Protein AF-A0A958Z0S1-F1 (afdb_monomer_lite)

Foldseek 3Di:
DALLLPADCVDPLCVVVVVLSCCPHPPPCVCVVPPDPVNVVCCVPRVVVRRDDDPPQDPQLVVLLVLLVVLQVVCVVDPDDPVSCVVSQVSLVVLLVLLVLLVVVCVDVLSVVCNVLSCLSLDPVSVVDDHSVNSVVSSVSCSVSSVVRDPDPPPPPPDPDPDDDPVVPDDPDDPPPPPPPRPPRSNDPLLVLLLVLCVVCCVPPVLLCLLLLHDDDPVRLVVVVCVSCVVVRDLVVNCVVVVHHDDPSLSSCQRQAHDLVNLCVLCVVVCVVDVADPLRVVLSVVVSVCRRHGVADDLVCQQPPPQCVSDVRGPVRRDPPVSSVSVVVSRVCSVPSD

Secondary structure (DSSP, 8-state):
-HHHHT--TTSHHHHTTHHHHHHHHSS-HHHHHS--HHHHHHIIIIIGGG-PPPTT--HHHHHHHHHHHHHHHHHHHS-S-HHHHHHTHHHHHHHHHHHHHHHTTTTSHHHHHTHHHHHGGGSHHHHHS-SSHHHHHHHHHHGGGGGGSPPP--------------GGG-----TT---------TT--HHHHHHHHHHHTTT-HHHHHHHHT----HHHHHHHHHHHHTTT--HHHHHHHHTS---HHHHHHHHH---HHHHHHHHHHHHHHS---HHHHHHHHHHHHHHHHHS---GGGGGSTTGGGT-TTTHHHHS-HHHHHHHHHHHHHHHH--

Sequence (338 aa):
HNDIATLDLERFDVKMKLEIVHEFGNDNREIWNHLSKRDVKRIEDELAPLVKPQNGDTDLARYYDKLLFTLITKRLETPNSEAFINSFMIPITKVVGTSKKLLMKTTIPAVKSKEALIKLPLEEDFWKTEGIVHLEKLRKGVRELVKYIDPEDQRYVTTDFADYIIEDKIKTNKFSDTETPGYTSPFQNNVHRLEQLIRENENHITISRIRKGEAITKLELQALEAMLFKGGIDKEAIEKELGAQFSLETFILALMGLSQEKVDAAFAKFTNDYQLNAVQIQFLDTIKKFLTTNGRIEPSKLYDSPFKNFHGMGIDGVFTEKQADAIFKIVEDFNQAN

Structure (mmCIF, N/CA/C/O backbone):
data_AF-A0A958Z0S1-F1
#
_entry.id   AF-A0A958Z0S1-F1
#
loop_
_atom_site.group_PDB
_atom_site.id
_atom_site.type_symbol
_atom_site.label_atom_id
_atom_site.label_alt_id
_atom_site.label_comp_id
_atom_site.label_asym_id
_atom_site.label_entity_id
_atom_site.label_seq_id
_atom_site.pdbx_PDB_ins_code
_atom_site.Cartn_x
_atom_site.Cartn_y
_atom_site.Cartn_z
_atom_site.occupancy
_atom_site.B_iso_or_equiv
_atom_site.auth_seq_id
_atom_site.auth_comp_id
_atom_site.auth_asym_id
_atom_site.auth_atom_id
_atom_site.pdbx_PDB_model_num
ATOM 1 N N . HIS A 1 1 ? 16.507 4.191 -35.063 1.00 75.12 1 HIS A N 1
ATOM 2 C CA . HIS A 1 1 ? 16.367 4.216 -36.535 1.00 75.12 1 HIS A CA 1
ATOM 3 C C . HIS A 1 1 ? 15.187 5.073 -36.968 1.00 75.12 1 HIS A C 1
ATOM 5 O O . HIS A 1 1 ? 15.445 6.191 -37.376 1.00 75.12 1 HIS A O 1
ATOM 11 N N . ASN A 1 2 ? 13.928 4.632 -36.823 1.00 80.44 2 ASN A N 1
ATOM 12 C CA . ASN A 1 2 ? 12.775 5.390 -37.343 1.00 80.44 2 ASN A CA 1
ATOM 13 C C . ASN A 1 2 ? 12.706 6.830 -36.817 1.00 80.44 2 ASN A C 1
ATOM 15 O O . ASN A 1 2 ? 12.581 7.738 -37.623 1.00 80.44 2 ASN A O 1
ATOM 19 N N . ASP A 1 3 ? 12.908 7.045 -35.514 1.00 81.38 3 ASP A N 1
ATOM 20 C CA . ASP A 1 3 ? 12.880 8.399 -34.937 1.00 81.38 3 ASP A CA 1
ATOM 21 C C . ASP A 1 3 ? 13.972 9.331 -35.493 1.00 81.38 3 ASP A C 1
ATOM 23 O O . ASP A 1 3 ? 13.788 10.543 -35.509 1.00 81.38 3 ASP A O 1
ATOM 27 N N . ILE A 1 4 ? 15.098 8.775 -35.961 1.00 82.62 4 ILE A N 1
ATOM 28 C CA . ILE A 1 4 ? 16.212 9.527 -36.563 1.00 82.62 4 ILE A CA 1
ATOM 29 C C . ILE A 1 4 ? 15.946 9.773 -38.050 1.00 82.62 4 ILE A C 1
ATOM 31 O O . ILE A 1 4 ? 16.190 10.872 -38.536 1.00 82.62 4 ILE A O 1
ATOM 35 N N . ALA A 1 5 ? 15.389 8.784 -38.752 1.00 80.75 5 ALA A N 1
ATOM 36 C CA . ALA A 1 5 ? 14.990 8.907 -40.153 1.00 80.75 5 ALA A CA 1
ATOM 37 C C . ALA A 1 5 ? 13.889 9.965 -40.360 1.00 80.75 5 ALA A C 1
ATOM 39 O O . ALA A 1 5 ? 13.806 10.576 -41.419 1.00 80.75 5 ALA A O 1
ATOM 40 N N . THR A 1 6 ? 13.052 10.204 -39.345 1.00 83.06 6 THR A N 1
ATOM 41 C CA . THR A 1 6 ? 11.983 11.214 -39.377 1.00 83.06 6 THR A CA 1
ATOM 42 C C . THR A 1 6 ? 12.403 12.588 -38.845 1.00 83.06 6 THR A C 1
ATOM 44 O O . THR A 1 6 ? 11.540 13.446 -38.653 1.00 83.06 6 THR A O 1
ATOM 47 N N . LEU A 1 7 ? 13.687 12.810 -38.535 1.00 83.38 7 LEU A N 1
ATOM 48 C CA . LEU A 1 7 ? 14.150 14.114 -38.057 1.00 83.38 7 LEU A CA 1
ATOM 49 C C . LEU A 1 7 ? 14.030 15.174 -39.154 1.00 83.38 7 LEU A C 1
ATOM 51 O O . LEU A 1 7 ? 14.380 14.951 -40.309 1.00 83.38 7 LEU A O 1
ATOM 55 N N . ASP A 1 8 ? 13.578 16.360 -38.756 1.00 83.12 8 ASP A N 1
ATOM 56 C CA . ASP A 1 8 ? 13.561 17.529 -39.627 1.00 83.12 8 ASP A CA 1
ATOM 57 C C . ASP A 1 8 ? 14.996 18.020 -39.880 1.00 83.12 8 ASP A C 1
ATOM 59 O O . ASP A 1 8 ? 15.652 18.548 -38.976 1.00 83.12 8 ASP A O 1
ATOM 63 N N . LEU A 1 9 ? 15.472 17.835 -41.114 1.00 82.50 9 LEU A N 1
ATOM 64 C CA . LEU A 1 9 ? 16.810 18.230 -41.562 1.00 82.50 9 LEU A CA 1
ATOM 65 C C . LEU A 1 9 ? 16.989 19.752 -41.641 1.00 82.50 9 LEU A C 1
ATOM 67 O O . LEU A 1 9 ? 18.120 20.230 -41.698 1.00 82.50 9 LEU A O 1
ATOM 71 N N . GLU A 1 10 ? 15.904 20.530 -41.613 1.00 83.50 10 GLU A N 1
ATOM 72 C CA . GLU A 1 10 ? 15.975 21.991 -41.620 1.00 83.50 10 GLU A CA 1
ATOM 73 C C . GLU A 1 10 ? 16.237 22.582 -40.225 1.00 83.50 10 GLU A C 1
ATOM 75 O O . GLU A 1 10 ? 16.649 23.744 -40.110 1.00 83.50 10 GLU A O 1
ATOM 80 N N . ARG A 1 11 ? 16.070 21.775 -39.167 1.00 85.50 11 ARG A N 1
ATOM 81 C CA . ARG A 1 11 ? 16.271 22.163 -37.764 1.00 85.50 11 ARG A CA 1
ATOM 82 C C . ARG A 1 11 ? 17.745 22.485 -37.492 1.00 85.50 11 ARG A C 1
ATOM 84 O O . ARG A 1 11 ? 18.636 21.724 -37.853 1.00 85.50 11 ARG A O 1
ATOM 91 N N . PHE A 1 12 ? 18.014 23.612 -36.831 1.00 84.81 12 PHE A N 1
ATOM 92 C CA . PHE A 1 12 ? 19.375 24.146 -36.651 1.00 84.81 12 PHE A CA 1
ATOM 93 C C . PHE A 1 12 ? 20.354 23.172 -35.964 1.00 84.81 12 PHE A C 1
ATOM 95 O O . PHE A 1 12 ? 21.471 22.970 -36.428 1.00 84.81 12 PHE A O 1
ATOM 102 N N . ASP A 1 13 ? 19.924 22.538 -34.881 1.00 84.19 13 ASP A N 1
ATOM 103 C CA . ASP A 1 13 ? 20.681 21.527 -34.133 1.00 84.19 13 ASP A CA 1
ATOM 104 C C . ASP A 1 13 ? 20.920 20.238 -34.941 1.00 84.19 13 ASP A C 1
ATOM 106 O O . ASP A 1 13 ? 22.000 19.655 -34.859 1.00 84.19 13 ASP A O 1
ATOM 110 N N . VAL A 1 14 ? 19.957 19.830 -35.775 1.00 84.31 14 VAL A N 1
ATOM 111 C CA . VAL A 1 14 ? 20.101 18.705 -36.717 1.00 84.31 14 VAL A CA 1
ATOM 112 C C . VAL A 1 14 ? 21.088 19.066 -37.830 1.00 84.31 14 VAL A C 1
ATOM 114 O O . VAL A 1 14 ? 21.970 18.267 -38.134 1.00 84.31 14 VAL A O 1
ATOM 117 N N . LYS A 1 15 ? 21.036 20.293 -38.368 1.00 85.31 15 LYS A N 1
ATOM 118 C CA . LYS A 1 15 ? 22.002 20.805 -39.359 1.00 85.31 15 LYS A CA 1
ATOM 119 C C . LYS A 1 15 ? 23.437 20.810 -38.847 1.00 85.31 15 LYS A C 1
ATOM 121 O O . LYS A 1 15 ? 24.350 20.472 -39.594 1.00 85.31 15 LYS A O 1
ATOM 126 N N . MET A 1 16 ? 23.650 21.141 -37.573 1.00 85.19 16 MET A N 1
ATOM 127 C CA . MET A 1 16 ? 24.984 21.083 -36.961 1.00 85.19 16 MET A CA 1
ATOM 128 C C . MET A 1 16 ? 25.555 19.659 -36.885 1.00 85.19 16 MET A C 1
ATOM 130 O O . MET A 1 16 ? 26.767 19.497 -36.752 1.00 85.19 16 MET A O 1
ATOM 134 N N . LYS A 1 17 ? 24.700 18.632 -36.959 1.00 86.56 17 LYS A N 1
ATOM 135 C CA . LYS A 1 17 ? 25.049 17.208 -36.834 1.00 86.56 17 LYS A CA 1
ATOM 136 C C . LYS A 1 17 ? 24.622 16.383 -38.055 1.00 86.56 17 LYS A C 1
ATOM 138 O O . LYS A 1 17 ? 24.478 15.165 -37.967 1.00 86.56 17 LYS A O 1
ATOM 143 N N . LEU A 1 18 ? 24.447 17.044 -39.200 1.00 83.69 18 LEU A N 1
ATOM 144 C CA . LEU A 1 18 ? 23.802 16.496 -40.394 1.00 83.69 18 LEU A CA 1
ATOM 145 C C . LEU A 1 18 ? 24.536 15.270 -40.957 1.00 83.69 18 LEU A C 1
ATOM 147 O O . LEU A 1 18 ? 23.891 14.295 -41.325 1.00 83.69 18 LEU A O 1
ATOM 151 N N . GLU A 1 19 ? 25.872 15.271 -40.932 1.00 84.81 19 GLU A N 1
ATOM 152 C CA . GLU A 1 19 ? 26.704 14.125 -41.338 1.00 84.81 19 GLU A CA 1
ATOM 153 C C . GLU A 1 19 ? 26.317 12.839 -40.588 1.00 84.81 19 GLU A C 1
ATOM 155 O O . GLU A 1 19 ? 26.068 11.802 -41.200 1.00 84.81 19 GLU A O 1
ATOM 160 N N . ILE A 1 20 ? 26.174 12.931 -39.264 1.00 84.62 20 ILE A N 1
ATOM 161 C CA . ILE A 1 20 ? 25.849 11.794 -38.394 1.00 84.62 20 ILE A CA 1
ATOM 162 C C . ILE A 1 20 ? 24.381 11.394 -38.556 1.00 84.62 20 ILE A C 1
ATOM 164 O O . ILE A 1 20 ? 24.046 10.213 -38.582 1.00 84.62 20 ILE A O 1
ATOM 168 N N . VAL A 1 21 ? 23.486 12.370 -38.704 1.00 84.38 21 VAL A N 1
ATOM 169 C CA . VAL A 1 21 ? 22.060 12.105 -38.936 1.00 84.38 21 VAL A CA 1
ATOM 170 C C . VAL A 1 21 ? 21.851 11.367 -40.262 1.00 84.38 21 VAL A C 1
ATOM 172 O O . VAL A 1 21 ? 21.062 10.427 -40.302 1.00 84.38 21 VAL A O 1
ATOM 175 N N . HIS A 1 22 ? 22.599 11.699 -41.320 1.00 83.94 22 HIS A N 1
ATOM 176 C CA . HIS A 1 22 ? 22.562 10.947 -42.578 1.00 83.94 22 HIS A CA 1
ATOM 177 C C . HIS A 1 22 ? 23.180 9.554 -42.454 1.00 83.94 22 HIS A C 1
ATOM 179 O O . HIS A 1 22 ? 22.600 8.596 -42.963 1.00 83.94 22 HIS A O 1
ATOM 185 N N . GLU A 1 23 ? 24.312 9.425 -41.757 1.00 83.50 23 GLU A N 1
ATOM 186 C CA . GLU A 1 23 ? 24.978 8.139 -41.526 1.00 83.50 23 GLU A CA 1
ATOM 187 C C . GLU A 1 23 ? 24.027 7.129 -40.861 1.00 83.50 23 GLU A C 1
ATOM 189 O O . GLU A 1 23 ? 23.909 5.998 -41.328 1.00 83.50 23 GLU A O 1
ATOM 194 N N . PHE A 1 24 ? 23.286 7.557 -39.831 1.00 82.56 24 PHE A N 1
ATOM 195 C CA . PHE A 1 24 ? 22.405 6.691 -39.039 1.00 82.56 24 PHE A CA 1
ATOM 196 C C . PHE A 1 24 ? 20.916 6.718 -39.441 1.00 82.56 24 PHE A C 1
ATOM 198 O O . PHE A 1 24 ? 20.151 5.882 -38.945 1.00 82.56 24 PHE A O 1
ATOM 205 N N . GLY A 1 25 ? 20.478 7.660 -40.281 1.00 74.88 25 GLY A N 1
ATOM 206 C CA . GLY A 1 25 ? 19.064 7.889 -40.615 1.00 74.88 25 GLY A CA 1
ATOM 207 C C . GLY A 1 25 ? 18.637 7.525 -42.040 1.00 74.88 25 GLY A C 1
ATOM 208 O O . GLY A 1 25 ? 17.451 7.294 -42.255 1.00 74.88 25 GLY A O 1
ATOM 209 N N . ASN A 1 26 ? 19.561 7.461 -43.005 1.00 66.44 26 ASN A N 1
ATOM 210 C CA . ASN A 1 26 ? 19.234 7.472 -44.438 1.00 66.44 26 ASN A CA 1
ATOM 211 C C . ASN A 1 26 ? 19.374 6.077 -45.091 1.00 66.44 26 ASN A C 1
ATOM 213 O O . ASN A 1 26 ? 20.403 5.772 -45.685 1.00 66.44 26 ASN A O 1
ATOM 217 N N . ASP A 1 27 ? 18.372 5.204 -44.933 1.00 63.59 27 ASP A N 1
ATOM 218 C CA . ASP A 1 27 ? 18.314 3.807 -45.436 1.00 63.59 27 ASP A CA 1
ATOM 219 C C . ASP A 1 27 ? 19.428 2.845 -44.959 1.00 63.59 27 ASP A C 1
ATOM 221 O O . ASP A 1 27 ? 19.350 1.633 -45.171 1.00 63.59 27 ASP A O 1
ATOM 225 N N . ASN A 1 28 ? 20.414 3.330 -44.200 1.00 72.50 28 ASN A N 1
ATOM 226 C CA . ASN A 1 28 ? 21.484 2.536 -43.592 1.00 72.50 28 ASN A CA 1
ATOM 227 C C . ASN A 1 28 ? 21.029 1.809 -42.317 1.00 72.50 28 ASN A C 1
ATOM 229 O O . ASN A 1 28 ? 21.635 1.908 -41.243 1.00 72.50 28 ASN A O 1
ATOM 233 N N . ARG A 1 29 ? 19.956 1.020 -42.429 1.00 79.31 29 ARG A N 1
ATOM 234 C CA . ARG A 1 29 ? 19.465 0.177 -41.331 1.00 79.31 29 ARG A CA 1
ATOM 235 C C . ARG A 1 29 ? 20.524 -0.824 -40.860 1.00 79.31 29 ARG A C 1
ATOM 237 O O . ARG A 1 29 ? 20.548 -1.148 -39.676 1.00 79.31 29 ARG A O 1
ATOM 244 N N . GLU A 1 30 ? 21.417 -1.250 -41.750 1.00 81.88 30 GLU A N 1
ATOM 245 C CA . GLU A 1 30 ? 22.471 -2.230 -41.465 1.00 81.88 30 GLU A CA 1
ATOM 246 C C . GLU A 1 30 ? 23.430 -1.806 -40.346 1.00 81.88 30 GLU A C 1
ATOM 248 O O . GLU A 1 30 ? 23.830 -2.637 -39.532 1.00 81.88 30 GLU A O 1
ATOM 253 N N . ILE A 1 31 ? 23.725 -0.508 -40.208 1.00 83.12 31 ILE A N 1
ATOM 254 C CA . ILE A 1 31 ? 24.585 -0.001 -39.122 1.00 83.12 31 ILE A CA 1
ATOM 255 C C . ILE A 1 31 ? 23.949 -0.287 -37.753 1.00 83.12 31 ILE A C 1
ATOM 257 O O . ILE A 1 31 ? 24.632 -0.642 -36.796 1.00 83.12 31 ILE A O 1
ATOM 261 N N . TRP A 1 32 ? 22.618 -0.218 -37.663 1.00 82.88 32 TRP A N 1
ATOM 262 C CA . TRP A 1 32 ? 21.887 -0.532 -36.434 1.00 82.88 32 TRP A CA 1
ATOM 263 C C . TRP A 1 32 ? 21.852 -2.026 -36.110 1.00 82.88 32 TRP A C 1
ATOM 265 O O . TRP A 1 32 ? 21.622 -2.377 -34.954 1.00 82.88 32 TRP A O 1
ATOM 275 N N . ASN A 1 33 ? 22.051 -2.893 -37.106 1.00 83.56 33 ASN A N 1
ATOM 276 C CA . ASN A 1 33 ? 22.154 -4.338 -36.903 1.00 83.56 33 ASN A CA 1
ATOM 277 C C . ASN A 1 33 ? 23.551 -4.728 -36.381 1.00 83.56 33 ASN A C 1
ATOM 279 O O . ASN A 1 33 ? 23.690 -5.750 -35.708 1.00 83.56 33 ASN A O 1
ATOM 283 N N . HIS A 1 34 ? 24.570 -3.899 -36.642 1.00 85.25 34 HIS A N 1
ATOM 284 C CA . HIS A 1 34 ? 25.975 -4.159 -36.320 1.00 85.25 34 HIS A CA 1
ATOM 285 C C . HIS A 1 34 ? 26.653 -2.965 -35.630 1.00 85.25 34 HIS A C 1
ATOM 287 O O . HIS A 1 34 ? 27.637 -2.417 -36.120 1.00 85.25 34 HIS A O 1
ATOM 293 N N . LEU A 1 35 ? 26.141 -2.572 -34.462 1.00 85.81 35 LEU A N 1
ATOM 294 C CA . LEU A 1 35 ? 26.673 -1.435 -33.706 1.00 85.81 35 LEU A CA 1
ATOM 295 C C . LEU A 1 35 ? 28.027 -1.755 -33.055 1.00 85.81 35 LEU A C 1
ATOM 297 O O . LEU A 1 35 ? 28.137 -2.668 -32.232 1.00 85.81 35 LEU A O 1
ATOM 301 N N . SER A 1 36 ? 29.052 -0.954 -33.355 1.00 88.12 36 SER A N 1
ATOM 302 C CA . SER A 1 36 ? 30.309 -0.967 -32.603 1.00 88.12 36 SER A CA 1
ATOM 303 C C . SER A 1 36 ? 30.210 -0.109 -31.333 1.00 88.12 36 SER A C 1
ATOM 305 O O . SER A 1 36 ? 29.349 0.761 -31.206 1.00 88.12 36 SER A O 1
ATOM 307 N N . LYS A 1 37 ? 31.144 -0.281 -30.384 1.00 86.56 37 LYS A N 1
ATOM 308 C CA . LYS A 1 37 ? 31.216 0.573 -29.176 1.00 86.56 37 LYS A CA 1
ATOM 309 C C . LYS A 1 37 ? 31.359 2.065 -29.508 1.00 86.56 37 LYS A C 1
ATOM 311 O O . LYS A 1 37 ? 30.890 2.908 -28.749 1.00 86.56 37 LYS A O 1
ATOM 316 N N . ARG A 1 38 ? 32.014 2.390 -30.629 1.00 88.19 38 ARG A N 1
ATOM 317 C CA . ARG A 1 38 ? 32.150 3.769 -31.114 1.00 88.19 38 ARG A CA 1
ATOM 318 C C . ARG A 1 38 ? 30.801 4.314 -31.579 1.00 88.19 38 ARG A C 1
ATOM 320 O O . ARG A 1 38 ? 30.482 5.455 -31.262 1.00 88.19 38 ARG A O 1
ATOM 327 N N . ASP A 1 39 ? 30.020 3.500 -32.280 1.00 87.00 39 ASP A N 1
ATOM 328 C CA . ASP A 1 39 ? 28.712 3.897 -32.809 1.00 87.00 39 ASP A CA 1
ATOM 329 C C . ASP A 1 39 ? 27.710 4.124 -31.682 1.00 87.00 39 ASP A C 1
ATOM 331 O O . ASP A 1 39 ? 27.022 5.138 -31.683 1.00 87.00 39 ASP A O 1
ATOM 335 N N . VAL A 1 40 ? 27.701 3.253 -30.664 1.00 86.00 40 VAL A N 1
ATOM 336 C CA . VAL A 1 40 ? 26.868 3.431 -29.460 1.00 86.00 40 VAL A CA 1
ATOM 337 C C . VAL A 1 40 ? 27.156 4.773 -28.791 1.00 86.00 40 VAL A C 1
ATOM 339 O O . VAL A 1 40 ? 26.231 5.535 -28.531 1.00 86.00 40 VAL A O 1
ATOM 342 N N . LYS A 1 41 ? 28.436 5.110 -28.593 1.00 87.88 41 LYS A N 1
ATOM 343 C CA . LYS A 1 41 ? 28.819 6.378 -27.967 1.00 87.88 41 LYS A CA 1
ATOM 344 C C . LYS A 1 41 ? 28.389 7.594 -28.796 1.00 87.88 41 LYS A C 1
ATOM 346 O O . LYS A 1 41 ? 27.869 8.557 -28.248 1.00 87.88 41 LYS A O 1
ATOM 351 N N . ARG A 1 42 ? 28.546 7.540 -30.124 1.00 87.62 42 ARG A N 1
ATOM 352 C CA . ARG A 1 42 ? 28.069 8.605 -31.028 1.00 87.62 42 ARG A CA 1
ATOM 353 C C . ARG A 1 42 ? 26.546 8.743 -30.991 1.00 87.62 42 ARG A C 1
ATOM 355 O O . ARG A 1 42 ? 26.032 9.857 -31.028 1.00 87.62 42 ARG A O 1
ATOM 362 N N . ILE A 1 43 ? 25.820 7.628 -30.889 1.00 87.38 43 ILE A N 1
ATOM 363 C CA . ILE A 1 43 ? 24.362 7.645 -30.746 1.00 87.38 43 ILE A CA 1
ATOM 364 C C . ILE A 1 43 ? 23.959 8.322 -29.430 1.00 87.38 43 ILE A C 1
ATOM 366 O O . ILE A 1 43 ? 23.070 9.170 -29.449 1.00 87.38 43 ILE A O 1
ATOM 370 N N . GLU A 1 44 ? 24.606 7.986 -28.314 1.00 86.19 44 GLU A N 1
ATOM 371 C CA . GLU A 1 44 ? 24.309 8.558 -26.993 1.00 86.19 44 GLU A CA 1
ATOM 372 C C . GLU A 1 44 ? 24.645 10.054 -26.902 1.00 86.19 44 GLU A C 1
ATOM 374 O O . GLU A 1 44 ? 23.816 10.837 -26.439 1.00 86.19 44 GLU A O 1
ATOM 379 N N . ASP A 1 45 ? 25.825 10.455 -27.380 1.00 86.88 45 ASP A N 1
ATOM 380 C CA . ASP A 1 45 ? 26.329 11.823 -27.222 1.00 86.88 45 ASP A CA 1
ATOM 381 C C . ASP A 1 45 ? 25.730 12.795 -28.256 1.00 86.88 45 ASP A C 1
ATOM 383 O O . ASP A 1 45 ? 25.494 13.965 -27.950 1.00 86.88 45 ASP A O 1
ATOM 387 N N . GLU A 1 46 ? 25.495 12.338 -29.493 1.00 86.38 46 GLU A N 1
ATOM 388 C CA . GLU A 1 46 ? 25.205 13.232 -30.623 1.00 86.38 46 GLU A CA 1
ATOM 389 C C . GLU A 1 46 ? 23.794 13.071 -31.196 1.00 86.38 46 GLU A C 1
ATOM 391 O O . GLU A 1 46 ? 23.184 14.071 -31.573 1.00 86.38 46 GLU A O 1
ATOM 396 N N . LEU A 1 47 ? 23.247 11.850 -31.253 1.00 84.56 47 LEU A N 1
ATOM 397 C CA . LEU A 1 47 ? 21.926 11.595 -31.851 1.00 84.56 47 LEU A CA 1
ATOM 398 C C . LEU A 1 47 ? 20.787 11.611 -30.828 1.00 84.56 47 LEU A C 1
ATOM 400 O O . LEU A 1 47 ? 19.719 12.148 -31.119 1.00 84.56 47 LEU A O 1
ATOM 404 N N . ALA A 1 48 ? 20.991 11.057 -29.631 1.00 85.06 48 ALA A N 1
ATOM 405 C CA . ALA A 1 48 ? 19.965 10.999 -28.592 1.00 85.06 48 ALA A CA 1
ATOM 406 C C . ALA A 1 48 ? 19.424 12.387 -28.185 1.00 85.06 48 ALA A C 1
ATOM 408 O O . ALA A 1 48 ? 18.204 12.509 -28.056 1.00 85.06 48 ALA A O 1
ATOM 409 N N . PRO A 1 49 ? 20.248 13.453 -28.070 1.00 86.06 49 PRO A N 1
ATOM 410 C CA . PRO A 1 49 ? 19.747 14.799 -27.775 1.00 86.06 49 PRO A CA 1
ATOM 411 C C . PRO A 1 49 ? 18.862 15.391 -28.883 1.00 86.06 49 PRO A C 1
ATOM 413 O O . PRO A 1 49 ? 18.045 16.273 -28.619 1.00 86.06 49 PRO A O 1
ATOM 416 N N . LEU A 1 50 ? 19.011 14.923 -30.128 1.00 84.38 50 LEU A N 1
ATOM 417 C CA . LEU A 1 50 ? 18.255 15.433 -31.273 1.00 84.38 50 LEU A CA 1
ATOM 418 C C . LEU A 1 50 ? 16.841 14.841 -31.350 1.00 84.38 50 LEU A C 1
ATOM 420 O O . LEU A 1 50 ? 15.951 15.450 -31.957 1.00 84.38 50 LEU A O 1
ATOM 424 N N . VAL A 1 51 ? 16.611 13.682 -30.733 1.00 82.69 51 VAL A N 1
ATOM 425 C CA . VAL A 1 51 ? 15.302 13.028 -30.719 1.00 82.69 51 VAL A CA 1
ATOM 426 C C . VAL A 1 51 ? 14.393 13.749 -29.728 1.00 82.69 51 VAL A C 1
ATOM 428 O O . VAL A 1 51 ? 14.587 13.707 -28.514 1.00 82.69 51 VAL A O 1
ATOM 431 N N . LYS A 1 52 ? 13.370 14.426 -30.255 1.00 76.88 52 LYS A N 1
ATOM 432 C CA . LYS A 1 52 ? 12.338 15.057 -29.428 1.00 76.88 52 LYS A CA 1
ATOM 433 C C . LYS A 1 52 ? 11.298 14.016 -29.000 1.00 76.88 52 LYS A C 1
ATOM 435 O O . LYS A 1 52 ? 11.007 13.102 -29.773 1.00 76.88 52 LYS A O 1
ATOM 440 N N . PRO A 1 53 ? 10.720 14.146 -27.793 1.00 72.75 53 PRO A N 1
ATOM 441 C CA . PRO A 1 53 ? 9.619 13.287 -27.373 1.00 72.75 53 PRO A CA 1
ATOM 442 C C . PRO A 1 53 ? 8.434 13.426 -28.337 1.00 72.75 53 PRO A C 1
ATOM 444 O O . PRO A 1 53 ? 8.176 14.510 -28.864 1.00 72.75 53 PRO A O 1
ATOM 447 N N . GLN A 1 54 ? 7.719 12.325 -28.567 1.00 70.06 54 GLN A N 1
ATOM 448 C CA . GLN A 1 54 ? 6.532 12.326 -29.422 1.00 70.06 54 GLN A CA 1
ATOM 449 C C . GLN A 1 54 ? 5.427 13.205 -28.815 1.00 70.06 54 GLN A C 1
ATOM 451 O O . GLN A 1 54 ? 5.263 13.279 -27.595 1.00 70.06 54 GLN A O 1
ATOM 456 N N . ASN A 1 55 ? 4.646 13.868 -29.672 1.00 63.22 55 ASN A N 1
ATOM 457 C CA . ASN A 1 55 ? 3.539 14.718 -29.234 1.00 63.22 55 ASN A CA 1
ATOM 458 C C . ASN A 1 55 ? 2.511 13.898 -28.432 1.00 63.22 55 ASN A C 1
ATOM 460 O O . ASN A 1 55 ? 1.969 12.916 -28.935 1.00 63.22 55 ASN A O 1
ATOM 464 N N . GLY A 1 56 ? 2.227 14.324 -27.196 1.00 65.12 56 GLY A N 1
ATOM 465 C CA . GLY A 1 56 ? 1.286 13.656 -26.285 1.00 65.12 56 GLY A CA 1
ATOM 466 C C . GLY A 1 56 ? 1.925 12.690 -25.279 1.00 65.12 56 GLY A C 1
ATOM 467 O O . GLY A 1 56 ? 1.212 12.131 -24.446 1.00 65.12 56 GLY A O 1
ATOM 468 N N . ASP A 1 57 ? 3.247 12.511 -25.322 1.00 70.88 57 ASP A N 1
ATOM 469 C CA . ASP A 1 57 ? 3.984 11.714 -24.342 1.00 70.88 57 ASP A CA 1
ATOM 470 C C . ASP A 1 57 ? 4.173 12.507 -23.039 1.00 70.88 57 ASP A C 1
ATOM 472 O O . ASP A 1 57 ? 4.660 13.638 -23.049 1.00 70.88 57 ASP A O 1
ATOM 476 N N . THR A 1 58 ? 3.765 11.934 -21.906 1.00 79.25 58 THR A N 1
ATOM 477 C CA . THR A 1 58 ? 3.890 12.598 -20.601 1.00 79.25 58 THR A CA 1
ATOM 478 C C . THR A 1 58 ? 5.247 12.308 -19.966 1.00 79.25 58 THR A C 1
ATOM 480 O O . THR A 1 58 ? 5.829 11.237 -20.151 1.00 79.25 58 THR A O 1
ATOM 483 N N . ASP A 1 59 ? 5.752 13.234 -19.150 1.00 80.12 59 ASP A N 1
ATOM 484 C CA . ASP A 1 59 ? 7.013 13.050 -18.413 1.00 80.12 59 ASP A CA 1
ATOM 485 C C . ASP A 1 59 ? 6.988 11.793 -17.538 1.00 80.12 59 ASP A C 1
ATOM 487 O O . ASP A 1 59 ? 7.973 11.057 -17.460 1.00 80.12 59 ASP A O 1
ATOM 491 N N . LEU A 1 60 ? 5.827 11.497 -16.948 1.00 82.38 60 LEU A N 1
ATOM 492 C CA . LEU A 1 60 ? 5.606 10.292 -16.157 1.00 82.38 60 LEU A CA 1
ATOM 493 C C . LEU A 1 60 ? 5.673 9.011 -17.000 1.00 82.38 60 LEU A C 1
ATOM 495 O O . LEU A 1 60 ? 6.232 8.019 -16.534 1.00 82.38 60 LEU A O 1
ATOM 499 N N . ALA A 1 61 ? 5.149 9.018 -18.231 1.00 86.31 61 ALA A N 1
ATOM 500 C CA . ALA A 1 61 ? 5.273 7.878 -19.139 1.00 86.31 61 ALA A CA 1
ATOM 501 C C . ALA A 1 61 ? 6.749 7.609 -19.461 1.00 86.31 61 ALA A C 1
ATOM 503 O O . ALA A 1 61 ? 7.228 6.496 -19.254 1.00 86.31 61 ALA A O 1
ATOM 504 N N . ARG A 1 62 ? 7.507 8.653 -19.821 1.00 84.94 62 ARG A N 1
ATOM 505 C CA . ARG A 1 62 ? 8.951 8.549 -20.099 1.00 84.94 62 ARG A CA 1
ATOM 506 C C . ARG A 1 62 ? 9.750 8.062 -18.894 1.00 84.94 62 ARG A C 1
ATOM 508 O O . ARG A 1 62 ? 10.648 7.231 -19.038 1.00 84.94 62 ARG A O 1
ATOM 515 N N . TYR A 1 63 ? 9.419 8.549 -17.699 1.00 84.56 63 TYR A N 1
ATOM 516 C CA . TYR A 1 63 ? 10.017 8.065 -16.458 1.00 84.56 63 TYR A CA 1
ATOM 517 C C . TYR A 1 63 ? 9.729 6.575 -16.235 1.00 84.56 63 TYR A C 1
ATOM 519 O O . TYR A 1 63 ? 10.637 5.823 -15.880 1.00 84.56 63 TYR A O 1
ATOM 527 N N . TYR A 1 64 ? 8.493 6.138 -16.491 1.00 88.25 64 TYR A N 1
ATOM 528 C CA . TYR A 1 64 ? 8.102 4.737 -16.384 1.00 88.25 64 TYR A CA 1
ATOM 529 C C . TYR A 1 64 ? 8.862 3.847 -17.380 1.00 88.25 64 TYR A C 1
ATOM 531 O O . TYR A 1 64 ? 9.374 2.795 -16.994 1.00 88.25 64 TYR A O 1
ATOM 539 N N . ASP A 1 65 ? 9.023 4.284 -18.633 1.00 88.38 65 ASP A N 1
ATOM 540 C CA . ASP A 1 65 ? 9.828 3.553 -19.616 1.00 88.38 65 ASP A CA 1
ATOM 541 C C . ASP A 1 65 ? 11.291 3.468 -19.213 1.00 88.38 65 ASP A C 1
ATOM 543 O O . ASP A 1 65 ? 11.864 2.384 -19.256 1.00 88.38 65 ASP A O 1
ATOM 547 N N . LYS A 1 66 ? 11.897 4.582 -18.782 1.00 88.38 66 LYS A N 1
ATOM 548 C CA . LYS A 1 66 ? 13.279 4.592 -18.283 1.00 88.38 66 LYS A CA 1
ATOM 549 C C . LYS A 1 66 ? 13.452 3.565 -17.168 1.00 88.38 66 LYS A C 1
ATOM 551 O O . LYS A 1 66 ? 14.453 2.850 -17.125 1.00 88.38 66 LYS A O 1
ATOM 556 N N . LEU A 1 67 ? 12.476 3.488 -16.271 1.00 87.69 67 LEU A N 1
ATOM 557 C CA . LEU A 1 67 ? 12.518 2.594 -15.130 1.00 87.69 67 LEU A CA 1
ATOM 558 C C . LEU A 1 67 ? 12.438 1.120 -15.554 1.00 87.69 67 LEU A C 1
ATOM 560 O O . LEU A 1 67 ? 13.260 0.319 -15.108 1.00 87.69 67 LEU A O 1
ATOM 564 N N . LEU A 1 68 ? 11.520 0.763 -16.457 1.00 90.31 68 LEU A N 1
ATOM 565 C CA . LEU A 1 68 ? 11.433 -0.605 -16.976 1.00 90.31 68 LEU A CA 1
ATOM 566 C C . LEU A 1 68 ? 12.602 -0.974 -17.890 1.00 90.31 68 LEU A C 1
ATOM 568 O O . LEU A 1 68 ? 13.096 -2.091 -17.791 1.00 90.31 68 LEU A O 1
ATOM 572 N N . PHE A 1 69 ? 13.107 -0.057 -18.717 1.00 89.94 69 PHE A N 1
ATOM 573 C CA . PHE A 1 69 ? 14.319 -0.301 -19.499 1.00 89.94 69 PHE A CA 1
ATOM 574 C C . PHE A 1 69 ? 15.533 -0.522 -18.605 1.00 89.94 69 PHE A C 1
ATOM 576 O O . PHE A 1 69 ? 16.313 -1.424 -18.878 1.00 89.94 69 PHE A O 1
ATOM 583 N N . THR A 1 70 ? 15.657 0.213 -17.496 1.00 87.25 70 THR A N 1
ATOM 584 C CA . THR A 1 70 ? 16.713 -0.043 -16.506 1.00 87.25 70 THR A CA 1
ATOM 585 C C . THR A 1 70 ? 16.624 -1.477 -15.980 1.00 87.25 70 THR A C 1
ATOM 587 O O . THR A 1 70 ? 17.634 -2.174 -15.940 1.00 87.25 70 THR A O 1
ATOM 590 N N . LEU A 1 71 ? 15.421 -1.948 -15.636 1.00 86.19 71 LEU A N 1
ATOM 591 C CA . LEU A 1 71 ? 15.211 -3.327 -15.184 1.00 86.19 71 LEU A CA 1
ATOM 592 C C . LEU A 1 71 ? 15.518 -4.356 -16.283 1.00 86.19 71 LEU A C 1
ATOM 594 O O . LEU A 1 71 ? 16.171 -5.359 -16.007 1.00 86.19 71 LEU A O 1
ATOM 598 N N . ILE A 1 72 ? 15.101 -4.099 -17.525 1.00 87.94 72 ILE A N 1
ATOM 599 C CA . ILE A 1 72 ? 15.360 -4.970 -18.680 1.00 87.94 72 ILE A CA 1
ATOM 600 C C . ILE A 1 72 ? 16.864 -5.073 -18.956 1.00 87.94 72 ILE A C 1
ATOM 602 O O . ILE A 1 72 ? 17.387 -6.182 -19.017 1.00 87.94 72 ILE A O 1
ATOM 606 N N . THR A 1 73 ? 17.570 -3.946 -19.079 1.00 85.06 73 THR A N 1
ATOM 607 C CA . THR A 1 73 ? 19.018 -3.916 -19.335 1.00 85.06 73 THR A CA 1
ATOM 608 C C . THR A 1 73 ? 19.773 -4.648 -18.238 1.00 85.06 73 THR A C 1
ATOM 610 O O . THR A 1 73 ? 20.609 -5.498 -18.521 1.00 85.06 73 THR A O 1
ATOM 613 N N . LYS A 1 74 ? 19.430 -4.394 -16.973 1.00 80.12 74 LYS A N 1
ATOM 614 C CA . LYS A 1 74 ? 20.107 -5.041 -15.846 1.00 80.12 74 LYS A CA 1
ATOM 615 C C . LYS A 1 74 ? 19.855 -6.539 -15.782 1.00 80.12 74 LYS A C 1
ATOM 617 O O . LYS A 1 74 ? 20.755 -7.290 -15.424 1.00 80.12 74 LYS A O 1
ATOM 622 N N . ARG A 1 75 ? 18.668 -6.981 -16.189 1.00 80.19 75 ARG A N 1
ATOM 623 C CA . ARG A 1 75 ? 18.357 -8.404 -16.315 1.00 80.19 75 ARG A CA 1
ATOM 624 C C . ARG A 1 75 ? 19.133 -9.094 -17.440 1.00 80.19 75 ARG A C 1
ATOM 626 O O . ARG A 1 75 ? 19.382 -10.290 -17.358 1.00 80.19 75 ARG A O 1
ATOM 633 N N . LEU A 1 76 ? 19.499 -8.353 -18.485 1.00 81.50 76 LEU A N 1
ATOM 634 C CA . LEU A 1 76 ? 20.357 -8.849 -19.564 1.00 81.50 76 LEU A CA 1
ATOM 635 C C . LEU A 1 76 ? 21.840 -8.866 -19.162 1.00 81.50 76 LEU A C 1
ATOM 637 O O . LEU A 1 76 ? 22.564 -9.767 -19.573 1.00 81.50 76 LEU A O 1
ATOM 641 N N . GLU A 1 77 ? 22.289 -7.889 -18.369 1.00 77.81 77 GLU A N 1
ATOM 642 C CA . GLU A 1 77 ? 23.679 -7.772 -17.900 1.00 77.81 77 GLU A CA 1
ATOM 643 C C . GLU A 1 77 ? 24.028 -8.771 -16.786 1.00 77.81 77 GLU A C 1
ATOM 645 O O . GLU A 1 77 ? 25.151 -9.276 -16.749 1.00 77.81 77 GLU A O 1
ATOM 650 N N . THR A 1 78 ? 23.080 -9.073 -15.894 1.00 66.88 78 THR A N 1
ATOM 651 C CA . THR A 1 78 ? 23.278 -9.992 -14.767 1.00 66.88 78 THR A CA 1
ATOM 652 C C . THR A 1 78 ? 22.319 -11.180 -14.891 1.00 66.88 78 THR A C 1
ATOM 654 O O . THR A 1 78 ? 21.111 -10.994 -14.731 1.00 66.88 78 THR A O 1
ATOM 657 N N . PRO A 1 79 ? 22.810 -12.412 -15.131 1.00 59.69 79 PRO A N 1
ATOM 658 C CA . PRO A 1 79 ? 21.963 -13.601 -15.135 1.00 59.69 79 PRO A CA 1
ATOM 659 C C . PRO A 1 79 ? 21.268 -13.783 -13.778 1.00 59.69 79 PRO A C 1
ATOM 661 O O . PRO A 1 79 ? 21.892 -13.584 -12.733 1.00 59.69 79 PRO A O 1
ATOM 664 N N . ASN A 1 80 ? 19.980 -14.148 -13.816 1.00 56.66 80 ASN A N 1
ATOM 665 C CA . ASN A 1 80 ? 19.078 -14.347 -12.673 1.00 56.66 80 ASN A CA 1
ATOM 666 C C . ASN A 1 80 ? 19.758 -15.078 -11.495 1.00 56.66 80 ASN A C 1
ATOM 668 O O . ASN A 1 80 ? 19.800 -16.304 -11.442 1.00 56.66 80 ASN A O 1
ATOM 672 N N . SER A 1 81 ? 20.232 -14.318 -10.515 1.00 58.88 81 SER A N 1
ATOM 673 C CA . SER A 1 81 ? 20.557 -14.808 -9.174 1.00 58.88 81 SER A CA 1
ATOM 674 C C . SER A 1 81 ? 19.642 -14.103 -8.177 1.00 58.88 81 SER A C 1
ATOM 676 O O . SER A 1 81 ? 19.098 -13.041 -8.484 1.00 58.88 81 SER A O 1
ATOM 678 N N . GLU A 1 82 ? 19.481 -14.649 -6.971 1.00 58.03 82 GLU A N 1
ATOM 679 C CA . GLU A 1 82 ? 18.784 -13.984 -5.851 1.00 58.03 82 GLU A CA 1
ATOM 680 C C . GLU A 1 82 ? 19.257 -12.532 -5.627 1.00 58.03 82 GLU A C 1
ATOM 682 O O . GLU A 1 82 ? 18.488 -11.671 -5.196 1.00 58.03 82 GLU A O 1
ATOM 687 N N . ALA A 1 83 ? 20.496 -12.218 -6.024 1.00 58.69 83 ALA A N 1
ATOM 688 C CA . ALA A 1 83 ? 21.047 -10.871 -6.004 1.00 58.69 83 ALA A CA 1
ATOM 689 C C . ALA A 1 83 ? 20.312 -9.877 -6.925 1.00 58.69 83 ALA A C 1
ATOM 691 O O . ALA A 1 83 ? 20.346 -8.683 -6.642 1.00 58.69 83 ALA A O 1
ATOM 692 N N . PHE A 1 84 ? 19.625 -10.312 -7.990 1.00 64.38 84 PHE A N 1
ATOM 693 C CA . PHE A 1 84 ? 18.845 -9.424 -8.863 1.00 64.38 84 PHE A CA 1
ATOM 694 C C . PHE A 1 84 ? 17.673 -8.795 -8.106 1.00 64.38 84 PHE A C 1
ATOM 696 O O . PHE A 1 84 ? 17.528 -7.574 -8.101 1.00 64.38 84 PHE A O 1
ATOM 703 N N . ILE A 1 85 ? 16.868 -9.609 -7.416 1.00 63.72 85 ILE A N 1
ATOM 704 C CA . ILE A 1 85 ? 15.709 -9.106 -6.668 1.00 63.72 85 ILE A CA 1
ATOM 705 C C . ILE A 1 85 ? 16.194 -8.116 -5.609 1.00 63.72 85 ILE A C 1
ATOM 707 O O . ILE A 1 85 ? 15.723 -6.983 -5.588 1.00 63.72 85 ILE A O 1
ATOM 711 N N . ASN A 1 86 ? 17.218 -8.488 -4.836 1.00 64.69 86 ASN A N 1
ATOM 712 C CA . ASN A 1 86 ? 17.769 -7.643 -3.776 1.00 64.69 86 ASN A CA 1
ATOM 713 C C . ASN A 1 86 ? 18.407 -6.344 -4.304 1.00 64.69 86 ASN A C 1
ATOM 715 O O . ASN A 1 86 ? 18.195 -5.279 -3.728 1.00 64.69 86 ASN A O 1
ATOM 719 N N . SER A 1 87 ? 19.133 -6.392 -5.426 1.00 66.88 87 SER A N 1
ATOM 720 C CA . SER A 1 87 ? 19.828 -5.214 -5.978 1.00 66.88 87 SER A CA 1
ATOM 721 C C . SER A 1 87 ? 18.894 -4.243 -6.706 1.00 66.88 87 SER A C 1
ATOM 723 O O . SER A 1 87 ? 19.197 -3.055 -6.808 1.00 66.88 87 SER A O 1
ATOM 725 N N . PHE A 1 88 ? 17.751 -4.719 -7.212 1.00 71.94 88 PHE A N 1
ATOM 726 C CA . PHE A 1 88 ? 16.803 -3.911 -7.989 1.00 71.94 88 PHE A CA 1
ATOM 727 C C . PHE A 1 88 ? 15.481 -3.660 -7.264 1.00 71.94 88 PHE A C 1
ATOM 729 O O . PHE A 1 88 ? 14.505 -3.226 -7.883 1.00 71.94 88 PHE A O 1
ATOM 736 N N . MET A 1 89 ? 15.472 -3.832 -5.939 1.00 74.06 89 MET A N 1
ATOM 737 C CA . MET A 1 89 ? 14.300 -3.567 -5.112 1.00 74.06 89 MET A CA 1
ATOM 738 C C . MET A 1 89 ? 13.736 -2.166 -5.313 1.00 74.06 89 MET A C 1
ATOM 740 O O . MET A 1 89 ? 12.537 -2.006 -5.494 1.00 74.06 89 MET A O 1
ATOM 744 N N . ILE A 1 90 ? 14.595 -1.147 -5.353 1.00 77.06 90 ILE A N 1
ATOM 745 C CA . ILE A 1 90 ? 14.169 0.252 -5.479 1.00 77.06 90 ILE A CA 1
ATOM 746 C C . ILE A 1 90 ? 13.355 0.490 -6.767 1.00 77.06 90 ILE A C 1
ATOM 748 O O . ILE A 1 90 ? 12.232 0.999 -6.672 1.00 77.06 90 ILE A O 1
ATOM 752 N N . PRO A 1 91 ? 13.857 0.154 -7.975 1.00 81.00 91 PRO A N 1
ATOM 753 C CA . PRO A 1 91 ? 13.047 0.273 -9.181 1.00 81.00 91 PRO A CA 1
ATOM 754 C C . PRO A 1 91 ? 11.799 -0.620 -9.148 1.00 81.00 91 PRO A C 1
ATOM 756 O O . PRO A 1 91 ? 10.729 -0.141 -9.513 1.00 81.00 91 PRO A O 1
ATOM 759 N N . ILE A 1 92 ? 11.874 -1.853 -8.642 1.00 84.44 92 ILE A N 1
ATOM 760 C CA . ILE A 1 92 ? 10.697 -2.732 -8.537 1.00 84.44 92 ILE A CA 1
ATOM 761 C C . ILE A 1 92 ? 9.601 -2.103 -7.659 1.00 84.44 92 ILE A C 1
ATOM 763 O O . ILE A 1 92 ? 8.458 -1.978 -8.100 1.00 84.44 92 ILE A O 1
ATOM 767 N N . THR A 1 93 ? 9.944 -1.603 -6.470 1.00 81.56 93 THR A N 1
ATOM 768 C CA . THR A 1 93 ? 9.019 -0.909 -5.558 1.00 81.56 93 THR A CA 1
ATOM 769 C C . THR A 1 93 ? 8.352 0.284 -6.232 1.00 81.56 93 THR A C 1
ATOM 771 O O . THR A 1 93 ? 7.162 0.529 -6.038 1.00 81.56 93 THR A O 1
ATOM 774 N N . LYS A 1 94 ? 9.085 1.019 -7.073 1.00 84.12 94 LYS A N 1
ATOM 775 C CA . LYS A 1 94 ? 8.522 2.132 -7.843 1.00 84.12 94 LYS A CA 1
ATOM 776 C C . LYS A 1 94 ? 7.501 1.653 -8.883 1.00 84.12 94 LYS A C 1
ATOM 778 O O . LYS A 1 94 ? 6.429 2.247 -8.952 1.00 84.12 94 LYS A O 1
ATOM 783 N N . VAL A 1 95 ? 7.767 0.569 -9.626 1.00 86.75 95 VAL A N 1
ATOM 784 C CA . VAL A 1 95 ? 6.781 -0.039 -10.558 1.00 86.75 95 VAL A CA 1
ATOM 785 C C . VAL A 1 95 ? 5.528 -0.487 -9.813 1.00 86.75 95 VAL A C 1
ATOM 787 O O . VAL A 1 95 ? 4.405 -0.222 -10.253 1.00 86.75 95 VAL A O 1
ATOM 790 N N . VAL A 1 96 ? 5.720 -1.157 -8.678 1.00 86.31 96 VAL A N 1
ATOM 791 C CA . VAL A 1 96 ? 4.644 -1.618 -7.797 1.00 86.31 96 VAL A CA 1
ATOM 792 C C . VAL A 1 96 ? 3.810 -0.430 -7.316 1.00 86.31 96 VAL A C 1
ATOM 794 O O . VAL A 1 96 ? 2.586 -0.449 -7.429 1.00 86.31 96 VAL A O 1
ATOM 797 N N . GLY A 1 97 ? 4.457 0.642 -6.854 1.00 84.19 97 GLY A N 1
ATOM 798 C CA . GLY A 1 97 ? 3.799 1.875 -6.424 1.00 84.19 97 GLY A CA 1
ATOM 799 C C . GLY A 1 97 ? 2.977 2.530 -7.537 1.00 84.19 97 GLY A C 1
ATOM 800 O O . GLY A 1 97 ? 1.818 2.880 -7.315 1.00 84.19 97 GLY A O 1
ATOM 801 N N . THR A 1 98 ? 3.525 2.634 -8.752 1.00 85.62 98 THR A N 1
ATOM 802 C CA . THR A 1 98 ? 2.789 3.110 -9.938 1.00 85.62 98 THR A CA 1
ATOM 803 C C . THR A 1 98 ? 1.554 2.247 -10.206 1.00 85.62 98 THR A C 1
ATOM 805 O O . THR A 1 98 ? 0.472 2.777 -10.452 1.00 85.62 98 THR A O 1
ATOM 808 N N . SER A 1 99 ? 1.689 0.925 -10.098 1.00 85.94 99 SER A N 1
ATOM 809 C CA . SER A 1 99 ? 0.592 -0.022 -10.325 1.00 85.94 99 SER A CA 1
ATOM 810 C C . SER A 1 99 ? -0.516 0.123 -9.275 1.00 85.94 99 SER A C 1
ATOM 812 O O . SER A 1 99 ? -1.690 0.206 -9.633 1.00 85.94 99 SER A O 1
ATOM 814 N N . LYS A 1 100 ? -0.162 0.270 -7.989 1.00 84.25 100 LYS A N 1
ATOM 815 C CA . LYS A 1 100 ? -1.121 0.548 -6.902 1.00 84.25 100 LYS A CA 1
ATOM 816 C C . LYS A 1 100 ? -1.894 1.846 -7.145 1.00 84.25 100 LYS A C 1
ATOM 818 O O . LYS A 1 100 ? -3.120 1.847 -7.073 1.00 84.25 100 LYS A O 1
ATOM 823 N N . LYS A 1 101 ? -1.196 2.931 -7.502 1.00 84.44 101 LYS A N 1
ATOM 824 C CA . LYS A 1 101 ? -1.820 4.232 -7.809 1.00 84.44 101 LYS A CA 1
ATOM 825 C C . LYS A 1 101 ? -2.812 4.132 -8.971 1.00 84.44 101 LYS A C 1
ATOM 827 O O . LYS A 1 101 ? -3.891 4.713 -8.906 1.00 84.44 101 LYS A O 1
ATOM 832 N N . LEU A 1 102 ? -2.485 3.357 -10.005 1.00 84.38 102 LEU A N 1
ATOM 833 C CA . LEU A 1 102 ? -3.397 3.117 -11.124 1.00 84.38 102 LEU A CA 1
ATOM 834 C C . LEU A 1 102 ? -4.624 2.296 -10.717 1.00 84.38 102 LEU A C 1
ATOM 836 O O . LEU A 1 102 ? -5.725 2.618 -11.151 1.00 84.38 102 LEU A O 1
ATOM 840 N N . LEU A 1 103 ? -4.487 1.290 -9.849 1.00 82.00 103 LEU A N 1
ATOM 841 C CA . LEU A 1 103 ? -5.637 0.511 -9.366 1.00 82.00 103 LEU A CA 1
ATOM 842 C C . LEU A 1 103 ? -6.636 1.345 -8.548 1.00 82.00 103 LEU A C 1
ATOM 844 O O . LEU A 1 103 ? -7.835 1.069 -8.572 1.00 82.00 103 LEU A O 1
ATOM 848 N N . MET A 1 104 ? -6.187 2.421 -7.897 1.00 81.50 104 MET A N 1
ATOM 849 C CA . MET A 1 104 ? -7.091 3.382 -7.246 1.00 81.50 104 MET A CA 1
ATOM 850 C C . MET A 1 104 ? -7.929 4.190 -8.254 1.00 81.50 104 MET A C 1
ATOM 852 O O . MET A 1 104 ? -8.932 4.795 -7.885 1.00 81.50 104 MET A O 1
ATOM 856 N N . LYS A 1 105 ? -7.552 4.187 -9.540 1.00 82.06 105 LYS A N 1
ATOM 857 C CA . LYS A 1 105 ? -8.232 4.886 -10.642 1.00 82.06 105 LYS A CA 1
ATOM 858 C C . LYS A 1 105 ? -9.084 3.948 -11.507 1.00 82.06 105 LYS A C 1
ATOM 860 O O . LYS A 1 105 ? -9.367 4.255 -12.665 1.00 82.06 105 LYS A O 1
ATOM 865 N N . THR A 1 106 ? -9.543 2.825 -10.954 1.00 78.88 106 THR A N 1
ATOM 866 C CA . THR A 1 106 ? -10.407 1.831 -11.633 1.00 78.88 106 THR A CA 1
ATOM 867 C C . THR A 1 106 ? -11.757 2.378 -12.108 1.00 78.88 106 THR A C 1
ATOM 869 O O . THR A 1 106 ? -12.396 1.765 -12.962 1.00 78.88 106 THR A O 1
ATOM 872 N N . THR A 1 107 ? -12.171 3.560 -11.643 1.00 76.12 107 THR A N 1
ATOM 873 C CA . THR A 1 107 ? -13.322 4.302 -12.185 1.00 76.12 107 THR A CA 1
ATOM 874 C C . THR A 1 107 ? -13.123 4.703 -13.657 1.00 76.12 107 THR A C 1
ATOM 876 O O . THR A 1 107 ? -14.099 4.887 -14.381 1.00 76.12 107 THR A O 1
ATOM 879 N N . ILE A 1 108 ? -11.876 4.810 -14.136 1.00 83.88 108 ILE A N 1
ATOM 880 C CA . ILE A 1 108 ? -11.552 5.158 -15.526 1.00 83.88 108 ILE A CA 1
ATOM 881 C C . ILE A 1 108 ? -11.640 3.899 -16.415 1.00 83.88 108 ILE A C 1
ATOM 883 O O . ILE A 1 108 ? -10.894 2.942 -16.182 1.00 83.88 108 ILE A O 1
ATOM 887 N N . PRO A 1 109 ? -12.456 3.887 -17.493 1.00 83.75 109 PRO A N 1
ATOM 888 C CA . PRO A 1 109 ? -12.647 2.702 -18.340 1.00 83.75 109 PRO A CA 1
ATOM 889 C C . PRO A 1 109 ? -11.354 2.138 -18.946 1.00 83.75 109 PRO A C 1
ATOM 891 O O . PRO A 1 109 ? -11.167 0.923 -18.995 1.00 83.75 109 PRO A O 1
A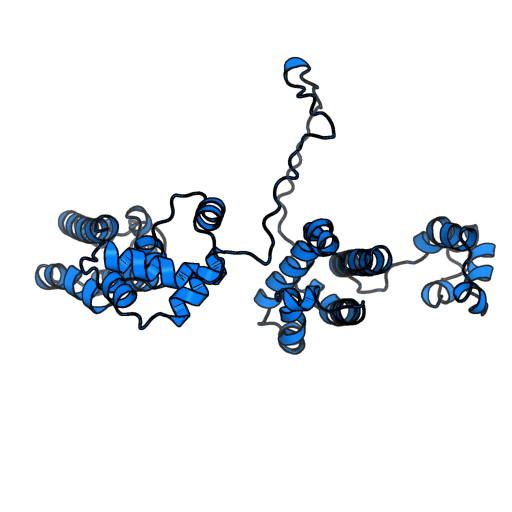TOM 894 N N . ALA A 1 110 ? -10.430 3.014 -19.357 1.00 84.69 110 ALA A N 1
ATOM 895 C CA . ALA A 1 110 ? -9.138 2.616 -19.916 1.00 84.69 110 ALA A CA 1
ATOM 896 C C . ALA A 1 110 ? -8.279 1.841 -18.901 1.00 84.69 110 ALA A C 1
ATOM 898 O O . ALA A 1 110 ? -7.668 0.834 -19.255 1.00 84.69 110 ALA A O 1
ATOM 899 N N . VAL A 1 111 ? -8.285 2.264 -17.632 1.00 85.12 111 VAL A N 1
ATOM 900 C CA . VAL A 1 111 ? -7.567 1.594 -16.537 1.00 85.12 111 VAL A CA 1
ATOM 901 C C . VAL A 1 111 ? -8.229 0.257 -16.209 1.00 85.12 111 VAL A C 1
ATOM 903 O O . VAL A 1 111 ? -7.548 -0.764 -16.157 1.00 85.12 111 VAL A O 1
ATOM 906 N N . LYS A 1 112 ? -9.563 0.239 -16.087 1.00 82.19 112 LYS A N 1
ATOM 907 C CA . LYS A 1 112 ? -10.341 -0.979 -15.818 1.00 82.19 112 LYS A CA 1
ATOM 908 C C . LYS A 1 112 ? -10.132 -2.057 -16.886 1.00 82.19 112 LYS A C 1
ATOM 910 O O . LYS A 1 112 ? -9.958 -3.225 -16.563 1.00 82.19 112 LYS A O 1
ATOM 915 N N . SER A 1 113 ? -10.076 -1.671 -18.163 1.00 87.38 113 SER A N 1
ATOM 916 C CA . SER A 1 113 ? -9.863 -2.618 -19.269 1.00 87.38 113 SER A CA 1
ATOM 917 C C . SER A 1 113 ? -8.518 -3.357 -19.204 1.00 87.38 113 SER A C 1
ATOM 919 O O . SER A 1 113 ? -8.420 -4.494 -19.661 1.00 87.38 113 SER A O 1
ATOM 921 N N . LYS A 1 114 ? -7.487 -2.738 -18.611 1.00 89.12 114 LYS A N 1
ATOM 922 C CA . LYS A 1 114 ? -6.139 -3.311 -18.466 1.00 89.12 114 LYS A CA 1
ATOM 923 C C . LYS A 1 114 ? -5.825 -3.722 -17.021 1.00 89.12 114 LYS A C 1
ATOM 925 O O . LYS A 1 114 ? -4.668 -3.993 -16.711 1.00 89.12 114 LYS A O 1
ATOM 930 N N . GLU A 1 115 ? -6.827 -3.814 -16.148 1.00 83.69 115 GLU A N 1
ATOM 931 C CA . GLU A 1 115 ? -6.658 -4.084 -14.714 1.00 83.69 115 GLU A CA 1
ATOM 932 C C . GLU A 1 115 ? -5.832 -5.350 -14.442 1.00 83.69 115 GLU A C 1
ATOM 934 O O . GLU A 1 115 ? -4.912 -5.325 -13.627 1.00 83.69 115 GLU A O 1
ATOM 939 N N . ALA A 1 116 ? -6.092 -6.432 -15.183 1.00 86.75 116 ALA A N 1
ATOM 940 C CA . ALA A 1 116 ? -5.346 -7.683 -15.054 1.00 86.75 116 ALA A CA 1
ATOM 941 C C . ALA A 1 116 ? -3.836 -7.497 -15.277 1.00 86.75 116 ALA A C 1
ATOM 943 O O . ALA A 1 116 ? -3.031 -8.105 -14.584 1.00 86.75 116 ALA A O 1
ATOM 944 N N . LEU A 1 117 ? -3.446 -6.623 -16.210 1.00 88.12 117 LEU A N 1
ATOM 945 C CA . LEU A 1 117 ? -2.047 -6.343 -16.528 1.00 88.12 117 LEU A CA 1
ATOM 946 C C . LEU A 1 117 ? -1.395 -5.427 -15.481 1.00 88.12 117 LEU A C 1
ATOM 948 O O . LEU A 1 117 ? -0.215 -5.591 -15.189 1.00 88.12 117 LEU A O 1
ATOM 952 N N . ILE A 1 118 ? -2.163 -4.510 -14.885 1.00 88.25 118 ILE A N 1
ATOM 953 C CA . ILE A 1 118 ? -1.708 -3.627 -13.797 1.00 88.25 118 ILE A CA 1
ATOM 954 C C . ILE A 1 118 ? -1.501 -4.418 -12.497 1.00 88.25 118 ILE A C 1
ATOM 956 O O . ILE A 1 118 ? -0.686 -4.024 -11.670 1.00 88.25 118 ILE A O 1
ATOM 960 N N . LYS A 1 119 ? -2.201 -5.544 -12.311 1.00 86.94 119 LYS A N 1
ATOM 961 C CA . LYS A 1 119 ? -2.022 -6.403 -11.132 1.00 86.94 119 LYS A CA 1
ATOM 962 C C . LYS A 1 119 ? -0.747 -7.245 -11.171 1.00 86.94 119 LYS A C 1
ATOM 964 O O . LYS A 1 119 ? -0.180 -7.496 -10.119 1.00 86.94 119 LYS A O 1
ATOM 969 N N . LEU A 1 120 ? -0.255 -7.623 -12.355 1.00 86.25 120 LEU A N 1
ATOM 970 C CA . LEU A 1 120 ? 0.906 -8.518 -12.497 1.00 86.25 120 LEU A CA 1
ATOM 971 C C . LEU A 1 120 ? 2.145 -8.096 -11.683 1.00 86.25 120 LEU A C 1
ATOM 973 O O . LEU A 1 120 ? 2.712 -8.956 -11.019 1.00 86.25 120 LEU A O 1
ATOM 977 N N . PRO A 1 121 ? 2.568 -6.816 -11.661 1.00 86.75 121 PRO A N 1
ATOM 978 C CA . PRO A 1 121 ? 3.756 -6.406 -10.914 1.00 86.75 121 PRO A CA 1
ATOM 979 C C . PRO A 1 121 ? 3.610 -6.505 -9.393 1.00 86.75 121 PRO A C 1
ATOM 981 O O . PRO A 1 121 ? 4.620 -6.386 -8.707 1.00 86.75 121 PRO A O 1
ATOM 984 N N . LEU A 1 122 ? 2.388 -6.655 -8.863 1.00 82.19 122 LEU A N 1
ATOM 985 C CA . LEU A 1 122 ? 2.137 -6.831 -7.427 1.00 82.19 122 LEU A CA 1
ATOM 986 C C . LEU A 1 122 ? 2.509 -8.237 -6.952 1.00 82.19 122 LEU A C 1
ATOM 988 O O . LEU A 1 122 ? 2.836 -8.406 -5.782 1.00 82.19 122 LEU A O 1
ATOM 992 N N . GLU A 1 123 ? 2.469 -9.215 -7.855 1.00 82.94 123 GLU A N 1
ATOM 993 C CA . GLU A 1 123 ? 2.745 -10.614 -7.553 1.00 82.94 123 GLU A CA 1
ATOM 994 C C . GLU A 1 123 ? 4.253 -10.881 -7.565 1.00 82.94 123 GLU A C 1
ATOM 996 O O . GLU A 1 123 ? 4.967 -10.490 -8.491 1.00 82.94 123 GLU A O 1
ATOM 1001 N N . GLU A 1 124 ? 4.753 -11.597 -6.559 1.00 78.50 124 GLU A N 1
ATOM 1002 C CA . GLU A 1 124 ? 6.182 -11.920 -6.446 1.00 78.50 124 GLU A CA 1
ATOM 1003 C C . GLU A 1 124 ? 6.651 -12.826 -7.603 1.00 78.50 124 GLU A C 1
ATOM 1005 O O . GLU A 1 124 ? 7.746 -12.657 -8.147 1.00 78.50 124 GLU A O 1
ATOM 1010 N N . ASP A 1 125 ? 5.787 -13.743 -8.045 1.00 80.69 125 ASP A N 1
ATOM 1011 C CA . ASP A 1 125 ? 6.079 -14.711 -9.110 1.00 80.69 125 ASP A CA 1
ATOM 1012 C C . ASP A 1 125 ? 6.291 -14.056 -10.483 1.00 80.69 125 ASP A C 1
ATOM 1014 O O . ASP A 1 125 ? 7.049 -14.563 -11.320 1.00 80.69 125 ASP A O 1
ATOM 1018 N N . PHE A 1 126 ? 5.699 -12.878 -10.709 1.00 84.38 126 PHE A N 1
ATOM 1019 C CA . PHE A 1 126 ? 5.944 -12.098 -11.923 1.00 84.38 126 PHE A CA 1
ATOM 1020 C C . PHE A 1 126 ? 7.425 -11.733 -12.061 1.00 84.38 126 PHE A C 1
ATOM 1022 O O . PHE A 1 126 ? 7.987 -11.814 -13.152 1.00 84.38 126 PHE A O 1
ATOM 1029 N N . TRP A 1 127 ? 8.079 -11.387 -10.952 1.00 81.69 127 TRP A N 1
ATOM 1030 C CA . TRP A 1 127 ? 9.484 -10.980 -10.939 1.00 81.69 127 TRP A CA 1
ATOM 1031 C C . TRP A 1 127 ? 10.448 -12.171 -10.985 1.00 81.69 127 TRP A C 1
ATOM 1033 O O . TRP A 1 127 ? 11.565 -12.033 -11.486 1.00 81.69 127 TRP A O 1
ATOM 1043 N N . LYS A 1 128 ? 9.997 -13.354 -10.549 1.00 77.81 128 LYS A N 1
ATOM 1044 C CA . LYS A 1 128 ? 10.741 -14.622 -10.657 1.00 77.81 128 LYS A CA 1
ATOM 1045 C C . LYS A 1 128 ? 10.754 -15.188 -12.078 1.00 77.81 128 LYS A C 1
ATOM 1047 O O . LYS A 1 128 ? 11.683 -15.903 -12.440 1.00 77.81 128 LYS A O 1
ATOM 1052 N N . THR A 1 129 ? 9.759 -14.843 -12.899 1.00 78.19 129 THR A N 1
ATOM 1053 C CA . THR A 1 129 ? 9.635 -15.320 -14.287 1.00 78.19 129 THR A CA 1
ATOM 1054 C C . THR A 1 129 ? 10.872 -14.962 -15.103 1.00 78.19 129 THR A C 1
ATOM 1056 O O . THR A 1 129 ? 11.226 -13.790 -15.168 1.00 78.19 129 THR A O 1
ATOM 1059 N N . GLU A 1 130 ? 11.510 -15.930 -15.764 1.00 72.25 130 GLU A N 1
ATOM 1060 C CA . GLU A 1 130 ? 12.725 -15.691 -16.550 1.00 72.25 130 GLU A CA 1
ATOM 1061 C C . GLU A 1 130 ? 12.474 -14.895 -17.848 1.00 72.25 130 GLU A C 1
ATOM 1063 O O . GLU A 1 130 ? 11.402 -14.945 -18.455 1.00 72.25 130 GLU A O 1
ATOM 1068 N N . GLY A 1 131 ? 13.488 -14.142 -18.289 1.00 78.81 131 GLY A N 1
ATOM 1069 C CA . GLY A 1 131 ? 13.460 -13.363 -19.532 1.00 78.81 131 GLY A CA 1
ATOM 1070 C C . GLY A 1 131 ? 12.950 -11.923 -19.390 1.00 78.81 131 GLY A C 1
ATOM 1071 O O . GLY A 1 131 ? 12.739 -11.410 -18.296 1.00 78.81 131 GLY A O 1
ATOM 1072 N N . ILE A 1 132 ? 12.782 -11.239 -20.528 1.00 87.31 132 ILE A N 1
ATOM 1073 C CA . ILE A 1 132 ? 12.445 -9.797 -20.592 1.00 87.31 132 ILE A CA 1
ATOM 1074 C C . ILE A 1 132 ? 11.057 -9.510 -21.183 1.00 87.31 132 ILE A C 1
ATOM 1076 O O . ILE A 1 132 ? 10.560 -8.387 -21.112 1.00 87.31 132 ILE A O 1
ATOM 1080 N N . VAL A 1 133 ? 10.410 -10.524 -21.765 1.00 88.81 133 VAL A N 1
ATOM 1081 C CA . VAL A 1 133 ? 9.167 -10.361 -22.538 1.00 88.81 133 VAL A CA 1
ATOM 1082 C C . VAL A 1 133 ? 8.016 -9.858 -21.665 1.00 88.81 133 VAL A C 1
ATOM 1084 O O . VAL A 1 133 ? 7.235 -9.012 -22.099 1.00 88.81 133 VAL A O 1
ATOM 1087 N N . HIS A 1 134 ? 7.917 -10.334 -20.422 1.00 87.19 134 HIS A N 1
ATOM 1088 C CA . HIS A 1 134 ? 6.875 -9.899 -19.491 1.00 87.19 134 HIS A CA 1
ATOM 1089 C C . HIS A 1 134 ? 7.061 -8.434 -19.057 1.00 87.19 134 HIS A C 1
ATOM 1091 O O . HIS A 1 134 ? 6.072 -7.705 -18.986 1.00 87.19 134 HIS A O 1
ATOM 1097 N N . LEU A 1 135 ? 8.305 -7.971 -18.863 1.00 88.69 135 LEU A N 1
ATOM 1098 C CA . LEU A 1 135 ? 8.613 -6.565 -18.565 1.00 88.69 135 LEU A CA 1
ATOM 1099 C C . LEU A 1 135 ? 8.264 -5.653 -19.747 1.00 88.69 135 LEU A C 1
ATOM 1101 O O . LEU A 1 135 ? 7.674 -4.593 -19.557 1.00 88.69 135 LEU A O 1
ATOM 1105 N N . GLU A 1 136 ? 8.555 -6.084 -20.975 1.00 90.88 136 GLU A N 1
ATOM 1106 C CA . GLU A 1 136 ? 8.212 -5.314 -22.175 1.00 90.88 136 GLU A CA 1
ATOM 1107 C C . GLU A 1 136 ? 6.694 -5.262 -22.414 1.00 90.88 136 GLU A C 1
ATOM 1109 O O . GLU A 1 136 ? 6.145 -4.218 -22.781 1.00 90.88 136 GLU A O 1
ATOM 1114 N N . LYS A 1 137 ? 5.982 -6.366 -22.151 1.00 90.94 137 LYS A N 1
ATOM 1115 C CA . LYS A 1 137 ? 4.513 -6.403 -22.195 1.00 90.94 137 LYS A CA 1
ATOM 1116 C C . LYS A 1 137 ? 3.907 -5.450 -21.164 1.00 90.94 137 LYS A C 1
ATOM 1118 O O . LYS A 1 137 ? 2.961 -4.729 -21.486 1.00 90.94 137 LYS A O 1
ATOM 1123 N N . LEU A 1 138 ? 4.470 -5.419 -19.956 1.00 91.62 138 LEU A N 1
ATOM 1124 C CA . LEU A 1 138 ? 4.068 -4.492 -18.907 1.00 91.62 138 LEU A CA 1
ATOM 1125 C C . LEU A 1 138 ? 4.290 -3.038 -19.341 1.00 91.62 138 LEU A C 1
ATOM 1127 O O . LEU A 1 138 ? 3.359 -2.234 -19.278 1.00 91.62 138 LEU A O 1
ATOM 1131 N N . ARG A 1 139 ? 5.483 -2.724 -19.860 1.00 92.94 139 ARG A N 1
ATOM 1132 C CA . ARG A 1 139 ? 5.846 -1.385 -20.340 1.00 92.94 139 ARG A CA 1
ATOM 1133 C C . ARG A 1 139 ? 4.836 -0.859 -21.346 1.00 92.94 139 ARG A C 1
ATOM 1135 O O . ARG A 1 139 ? 4.220 0.174 -21.105 1.00 92.94 139 ARG A O 1
ATOM 1142 N N . LYS A 1 140 ? 4.599 -1.599 -22.433 1.00 90.38 140 LYS A N 1
ATOM 1143 C CA . LYS A 1 140 ? 3.645 -1.193 -23.478 1.00 90.38 140 LYS A CA 1
ATOM 1144 C C . LYS A 1 140 ? 2.212 -1.081 -22.953 1.00 90.38 140 LYS A C 1
ATOM 1146 O O . LYS A 1 140 ? 1.478 -0.186 -23.361 1.00 90.38 140 LYS A O 1
ATOM 1151 N N . GLY A 1 141 ? 1.801 -1.984 -22.061 1.00 87.62 141 GLY A N 1
ATOM 1152 C CA . GLY A 1 141 ? 0.435 -2.028 -21.542 1.00 87.62 141 GLY A CA 1
ATOM 1153 C C . GLY A 1 141 ? 0.098 -0.866 -20.607 1.00 87.62 141 GLY A C 1
ATOM 1154 O O . GLY A 1 141 ? -0.983 -0.282 -20.737 1.00 87.62 141 GLY A O 1
ATOM 1155 N N . VAL A 1 142 ? 1.019 -0.531 -19.698 1.00 88.56 142 VAL A N 1
ATOM 1156 C CA . VAL A 1 142 ? 0.807 0.444 -18.616 1.00 88.56 142 VAL A CA 1
ATOM 1157 C C . VAL A 1 142 ? 1.194 1.866 -19.014 1.00 88.56 142 VAL A C 1
ATOM 1159 O O . VAL A 1 142 ? 0.558 2.795 -18.524 1.00 88.56 142 VAL A O 1
ATOM 1162 N N . ARG A 1 143 ? 2.162 2.062 -19.923 1.00 88.75 143 ARG A N 1
ATOM 1163 C CA . ARG A 1 143 ? 2.695 3.388 -20.304 1.00 88.75 143 ARG A CA 1
ATOM 1164 C C . ARG A 1 143 ? 1.609 4.445 -20.522 1.00 88.75 143 ARG A C 1
ATOM 1166 O O . ARG A 1 143 ? 1.650 5.510 -19.916 1.00 88.75 143 ARG A O 1
ATOM 1173 N N . GLU A 1 144 ? 0.615 4.138 -21.353 1.00 87.12 144 GLU A N 1
ATOM 1174 C CA . GLU A 1 144 ? -0.459 5.079 -21.708 1.00 87.12 144 GLU A CA 1
ATOM 1175 C C . GLU A 1 144 ? -1.397 5.414 -20.543 1.00 87.12 144 GLU A C 1
ATOM 1177 O O . GLU A 1 144 ? -2.112 6.414 -20.599 1.00 87.12 144 GLU A O 1
ATOM 1182 N N . LEU A 1 145 ? -1.4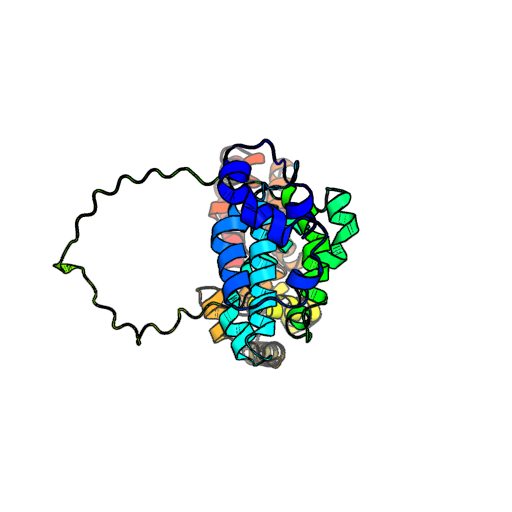29 4.569 -19.510 1.00 87.06 145 LEU A N 1
ATOM 1183 C CA . LEU A 1 145 ? -2.282 4.738 -18.341 1.00 87.06 145 LEU A CA 1
ATOM 1184 C C . LEU A 1 145 ? -1.631 5.602 -17.265 1.00 87.06 145 LEU A C 1
ATOM 1186 O O . LEU A 1 145 ? -2.347 6.217 -16.481 1.00 87.06 145 LEU A O 1
ATOM 1190 N N . VAL A 1 146 ? -0.297 5.697 -17.241 1.00 85.81 146 VAL A N 1
ATOM 1191 C CA . VAL A 1 146 ? 0.452 6.459 -16.226 1.00 85.81 146 VAL A CA 1
ATOM 1192 C C . VAL A 1 146 ? 0.014 7.930 -16.176 1.00 85.81 146 VAL A C 1
ATOM 1194 O O . VAL A 1 146 ? 0.032 8.540 -15.113 1.00 85.81 146 VAL A O 1
ATOM 1197 N N . LYS A 1 147 ? -0.477 8.486 -17.292 1.00 85.38 147 LYS A N 1
ATOM 1198 C CA . LYS A 1 147 ? -1.036 9.849 -17.361 1.00 85.38 147 LYS A CA 1
ATOM 1199 C C . LYS A 1 147 ? -2.244 10.100 -16.445 1.00 85.38 147 LYS A C 1
ATOM 1201 O O . LYS A 1 147 ? -2.573 11.252 -16.205 1.00 85.38 147 LYS A O 1
ATOM 1206 N N . TYR A 1 148 ? -2.925 9.047 -15.986 1.00 83.81 148 TYR A N 1
ATOM 1207 C CA . TYR A 1 148 ? -4.077 9.147 -15.082 1.00 83.81 148 TYR A CA 1
ATOM 1208 C C . TYR A 1 148 ? -3.687 9.164 -13.600 1.00 83.81 148 TYR A C 1
ATOM 1210 O O . TYR A 1 148 ? -4.561 9.259 -12.739 1.00 83.81 148 TYR A O 1
ATOM 1218 N N . ILE A 1 149 ? -2.397 9.018 -13.291 1.00 82.31 149 ILE A N 1
ATOM 1219 C CA . ILE A 1 149 ? -1.893 9.173 -11.931 1.00 82.31 149 ILE A CA 1
ATOM 1220 C C . ILE A 1 149 ? -1.883 10.664 -11.627 1.00 82.31 149 ILE A C 1
ATOM 1222 O O . ILE A 1 149 ? -1.266 11.436 -12.362 1.00 82.31 149 ILE A O 1
ATOM 1226 N N . ASP A 1 150 ? -2.569 11.057 -10.555 1.00 74.38 150 ASP A N 1
ATOM 1227 C CA . ASP A 1 150 ? -2.555 12.449 -10.124 1.00 74.38 150 ASP A CA 1
ATOM 1228 C C . ASP A 1 150 ? -1.104 12.854 -9.819 1.00 74.38 150 ASP A C 1
ATOM 1230 O O . ASP A 1 150 ? -0.375 12.075 -9.184 1.00 74.38 150 ASP A O 1
ATOM 1234 N N . PRO A 1 151 ? -0.665 14.048 -10.246 1.00 65.31 151 PRO A N 1
ATOM 1235 C CA . PRO A 1 151 ? 0.567 14.622 -9.736 1.00 65.31 151 PRO A CA 1
ATOM 1236 C C . PRO A 1 151 ? 0.465 14.655 -8.211 1.00 65.31 151 PRO A C 1
ATOM 1238 O O . PRO A 1 151 ? -0.519 15.158 -7.670 1.00 65.31 151 PRO A O 1
ATOM 1241 N N . GLU A 1 152 ? 1.449 14.093 -7.509 1.00 58.38 152 GLU A N 1
ATOM 1242 C CA . GLU A 1 152 ? 1.549 14.376 -6.082 1.00 58.38 152 GLU A CA 1
ATOM 1243 C C . GLU A 1 152 ? 1.763 15.879 -5.943 1.00 58.38 152 GLU A C 1
ATOM 1245 O O . GLU A 1 152 ? 2.683 16.433 -6.550 1.00 58.38 152 GLU A O 1
ATOM 1250 N N . ASP A 1 153 ? 0.893 16.521 -5.168 1.00 41.62 153 ASP A N 1
ATOM 1251 C CA . ASP A 1 153 ? 1.012 17.920 -4.783 1.00 41.62 153 ASP A CA 1
ATOM 1252 C C . ASP A 1 153 ? 2.235 18.025 -3.857 1.00 41.62 153 ASP A C 1
ATOM 1254 O O . ASP A 1 153 ? 2.154 17.960 -2.628 1.00 41.62 153 ASP A O 1
ATOM 1258 N N . GLN A 1 154 ? 3.426 18.035 -4.457 1.00 42.91 154 GLN A N 1
ATOM 1259 C CA . GLN A 1 154 ? 4.662 18.259 -3.733 1.00 42.91 154 GLN A CA 1
ATOM 1260 C C . GLN A 1 154 ? 4.605 19.703 -3.260 1.00 42.91 154 GLN A C 1
ATOM 1262 O O . GLN A 1 154 ? 4.714 20.628 -4.065 1.00 42.91 154 GLN A O 1
ATOM 1267 N N . ARG A 1 155 ? 4.423 19.910 -1.949 1.00 34.38 155 ARG A N 1
ATOM 1268 C CA . ARG A 1 155 ? 4.654 21.226 -1.348 1.00 34.38 155 ARG A CA 1
ATOM 1269 C C . ARG A 1 155 ? 6.034 21.680 -1.811 1.00 34.38 155 ARG A C 1
ATOM 1271 O O . ARG A 1 155 ? 7.029 21.055 -1.449 1.00 34.38 155 ARG A O 1
ATOM 1278 N N . TYR A 1 156 ? 6.079 22.736 -2.620 1.00 38.72 156 TYR A N 1
ATOM 1279 C CA . TYR A 1 156 ? 7.317 23.413 -2.979 1.00 38.72 156 TYR A CA 1
ATOM 1280 C C . TYR A 1 156 ? 7.917 23.954 -1.679 1.00 38.72 156 TYR A C 1
ATOM 1282 O O . TYR A 1 156 ? 7.529 25.009 -1.182 1.00 38.72 156 TYR A O 1
ATOM 1290 N N . VAL A 1 157 ? 8.809 23.179 -1.069 1.00 35.75 157 VAL A N 1
ATOM 1291 C CA . VAL A 1 157 ? 9.625 23.643 0.043 1.00 35.75 157 VAL A CA 1
ATOM 1292 C C . VAL A 1 157 ? 10.878 24.229 -0.591 1.00 35.75 157 VAL A C 1
ATOM 1294 O O . VAL A 1 157 ? 11.823 23.512 -0.906 1.00 35.75 157 VAL A O 1
ATOM 1297 N N . THR A 1 158 ? 10.866 25.540 -0.826 1.00 35.56 158 THR A N 1
ATOM 1298 C CA . THR A 1 158 ? 12.100 26.283 -1.087 1.00 35.56 158 THR A CA 1
ATOM 1299 C C . THR A 1 158 ? 12.845 26.382 0.235 1.00 35.56 158 THR A C 1
ATOM 1301 O O . THR A 1 158 ? 12.584 27.269 1.044 1.00 35.56 158 THR A O 1
ATOM 1304 N N . THR A 1 159 ? 13.741 25.439 0.489 1.00 41.69 159 THR A N 1
ATOM 1305 C CA . THR A 1 159 ? 14.768 25.602 1.515 1.00 41.69 159 THR A CA 1
ATOM 1306 C C . THR A 1 159 ? 15.981 26.262 0.883 1.00 41.69 159 THR A C 1
ATOM 1308 O O . THR A 1 159 ? 16.694 25.637 0.101 1.00 41.69 159 THR A O 1
ATOM 1311 N N . ASP A 1 160 ? 16.187 27.531 1.221 1.00 43.50 160 ASP A N 1
ATOM 1312 C CA . ASP A 1 160 ? 17.453 28.234 1.033 1.00 43.50 160 ASP A CA 1
ATOM 1313 C C . ASP A 1 160 ? 18.376 27.837 2.192 1.00 43.50 160 ASP A C 1
ATOM 1315 O O . ASP A 1 160 ? 18.290 28.378 3.297 1.00 43.50 160 ASP A O 1
ATOM 1319 N N . PHE A 1 161 ? 19.174 26.790 1.985 1.00 48.88 161 PHE A N 1
ATOM 1320 C CA . PHE A 1 161 ? 20.245 26.442 2.908 1.00 48.88 161 PHE A CA 1
ATOM 1321 C C . PHE A 1 161 ? 21.510 27.164 2.445 1.00 48.88 161 PHE A C 1
ATOM 1323 O O . PHE A 1 161 ? 22.096 26.813 1.424 1.00 48.88 161 PHE A O 1
ATOM 1330 N N . ALA A 1 162 ? 21.962 28.154 3.214 1.00 57.22 162 ALA A N 1
ATOM 1331 C CA . ALA A 1 162 ? 23.369 28.520 3.187 1.00 57.22 162 ALA A CA 1
ATOM 1332 C C . ALA A 1 162 ? 24.133 27.349 3.820 1.00 57.22 162 ALA A C 1
ATOM 1334 O O . ALA A 1 162 ? 24.027 27.121 5.027 1.00 57.22 162 ALA A O 1
ATOM 1335 N N . ASP A 1 163 ? 24.825 26.561 2.999 1.00 55.12 163 ASP A N 1
ATOM 1336 C CA . ASP A 1 163 ? 25.612 25.426 3.473 1.00 55.12 163 ASP A CA 1
ATOM 1337 C C . ASP A 1 163 ? 26.694 25.919 4.446 1.00 55.12 163 ASP A C 1
ATOM 1339 O O . ASP A 1 163 ? 27.712 26.488 4.050 1.00 55.12 163 ASP A O 1
ATOM 1343 N N . TYR A 1 164 ? 26.480 25.686 5.740 1.00 62.59 164 TYR A N 1
ATOM 1344 C CA . TYR A 1 164 ? 27.513 25.802 6.761 1.00 62.59 164 TYR A CA 1
ATOM 1345 C C . TYR A 1 164 ? 27.938 24.394 7.157 1.00 62.59 164 TYR A C 1
ATOM 1347 O O . TYR A 1 164 ? 27.189 23.650 7.792 1.00 62.59 164 TYR A O 1
ATOM 1355 N N . ILE A 1 165 ? 29.158 24.023 6.774 1.00 59.59 165 ILE A N 1
ATOM 1356 C CA . ILE A 1 165 ? 29.775 22.782 7.233 1.00 59.59 165 ILE A CA 1
ATOM 1357 C C . ILE A 1 165 ? 30.123 22.973 8.709 1.00 59.59 165 ILE A C 1
ATOM 1359 O O . ILE A 1 165 ? 31.050 23.704 9.052 1.00 59.59 165 ILE A O 1
ATOM 1363 N N . ILE A 1 166 ? 29.360 22.332 9.593 1.00 68.12 166 ILE A N 1
ATOM 1364 C CA . ILE A 1 166 ? 29.667 22.305 11.022 1.00 68.12 166 ILE A CA 1
ATOM 1365 C C . ILE A 1 166 ? 30.659 21.156 11.247 1.00 68.12 166 ILE A C 1
ATOM 1367 O O . ILE A 1 166 ? 30.263 19.992 11.331 1.00 68.12 166 ILE A O 1
ATOM 1371 N N . GLU A 1 167 ? 31.956 21.478 11.242 1.00 67.31 167 GLU A N 1
ATOM 1372 C CA . GLU A 1 167 ? 33.053 20.494 11.257 1.00 67.31 167 GLU A CA 1
ATOM 1373 C C . GLU A 1 167 ? 32.985 19.512 12.439 1.00 67.31 167 GLU A C 1
ATOM 1375 O O . GLU A 1 167 ? 33.342 18.344 12.296 1.00 67.31 167 GLU A O 1
ATOM 1380 N N . ASP A 1 168 ? 32.445 19.942 13.582 1.00 71.75 168 ASP A N 1
ATOM 1381 C CA . ASP A 1 168 ? 32.282 19.129 14.795 1.00 71.75 168 ASP A CA 1
ATOM 1382 C C . ASP A 1 168 ? 31.173 18.060 14.692 1.00 71.75 168 ASP A C 1
ATOM 1384 O O . ASP A 1 168 ? 31.122 17.136 15.506 1.00 71.75 168 ASP A O 1
ATOM 1388 N N . LYS A 1 169 ? 30.295 18.152 13.683 1.00 58.97 169 LYS A N 1
ATOM 1389 C CA . LYS A 1 169 ? 29.203 17.200 13.415 1.00 58.97 169 LYS A CA 1
ATOM 1390 C C . LYS A 1 169 ? 29.435 16.340 12.176 1.00 58.97 169 LYS A C 1
ATOM 1392 O O . LYS A 1 169 ? 28.561 15.543 11.821 1.00 58.97 169 LYS A O 1
ATOM 1397 N N . ILE A 1 170 ? 30.599 16.449 11.534 1.00 57.00 170 ILE A N 1
ATOM 1398 C CA . ILE A 1 170 ? 30.971 15.570 10.424 1.00 57.00 170 ILE A CA 1
ATOM 1399 C C . ILE A 1 170 ? 31.185 14.156 10.976 1.00 57.00 170 ILE A C 1
ATOM 1401 O O . ILE A 1 170 ? 32.200 13.843 11.595 1.00 57.00 170 ILE A O 1
ATOM 1405 N N . LYS A 1 171 ? 30.217 13.267 10.737 1.00 59.91 171 LYS A N 1
ATOM 1406 C CA . LYS A 1 171 ? 30.400 11.828 10.938 1.00 59.91 171 LYS A CA 1
ATOM 1407 C C . LYS A 1 171 ? 31.072 11.242 9.702 1.00 59.91 171 LYS A C 1
ATOM 1409 O O . LYS A 1 171 ? 30.444 11.093 8.656 1.00 59.91 171 LYS A O 1
ATOM 1414 N N . THR A 1 172 ? 32.347 10.895 9.826 1.00 56.78 172 THR A N 1
ATOM 1415 C CA . THR A 1 172 ? 33.089 10.173 8.788 1.00 56.78 172 THR A CA 1
ATOM 1416 C C . THR A 1 172 ? 32.618 8.721 8.749 1.00 56.78 172 THR A C 1
ATOM 1418 O O . THR A 1 172 ? 33.165 7.855 9.429 1.00 56.78 172 THR A O 1
ATOM 1421 N N . ASN A 1 173 ? 31.582 8.439 7.964 1.00 46.53 173 ASN A N 1
ATOM 1422 C CA . ASN A 1 173 ? 31.172 7.065 7.702 1.00 46.53 173 ASN A CA 1
ATOM 1423 C C . ASN A 1 173 ? 32.170 6.452 6.712 1.00 46.53 173 ASN A C 1
ATOM 1425 O O . ASN A 1 173 ? 32.298 6.919 5.579 1.00 46.53 173 ASN A O 1
ATOM 1429 N N . LYS A 1 174 ? 32.904 5.414 7.130 1.00 46.81 174 LYS A N 1
ATOM 1430 C CA . LYS A 1 174 ? 33.688 4.600 6.193 1.00 46.81 174 LYS A CA 1
ATOM 1431 C C . LYS A 1 174 ? 32.722 3.983 5.182 1.00 46.81 174 LYS A C 1
ATOM 1433 O O . LYS A 1 174 ? 31.695 3.436 5.571 1.00 46.81 174 LYS A O 1
ATOM 1438 N N . PHE A 1 175 ? 33.076 4.036 3.900 1.00 46.59 175 PHE A N 1
ATOM 1439 C CA . PHE A 1 175 ? 32.275 3.563 2.762 1.00 46.59 175 PHE A CA 1
ATOM 1440 C C . PHE A 1 175 ? 31.991 2.036 2.761 1.00 46.59 175 PHE A C 1
ATOM 1442 O O . PHE A 1 175 ? 31.531 1.506 1.759 1.00 46.59 175 PHE A O 1
ATOM 1449 N N . SER A 1 176 ? 32.254 1.306 3.853 1.00 48.84 176 SER A N 1
ATOM 1450 C CA . SER A 1 176 ? 32.006 -0.142 3.950 1.00 48.84 176 SER A CA 1
ATOM 1451 C C . SER A 1 176 ? 31.072 -0.582 5.077 1.00 48.84 176 SER A C 1
ATOM 1453 O O . SER A 1 176 ? 30.627 -1.721 5.027 1.00 48.84 176 SER A O 1
ATOM 1455 N N . ASP A 1 177 ? 30.747 0.276 6.051 1.00 41.03 177 ASP A N 1
ATOM 1456 C CA . ASP A 1 177 ? 30.016 -0.144 7.265 1.00 41.03 177 ASP A CA 1
ATOM 1457 C C . ASP A 1 177 ? 28.642 0.523 7.397 1.00 41.03 177 ASP A C 1
ATOM 1459 O O . ASP A 1 177 ? 28.088 0.650 8.487 1.00 41.03 177 ASP A O 1
ATOM 1463 N N . THR A 1 178 ? 28.046 0.946 6.284 1.00 43.25 178 THR A N 1
ATOM 1464 C CA . THR A 1 178 ? 26.586 0.979 6.256 1.00 43.25 178 THR A CA 1
ATOM 1465 C C . THR A 1 178 ? 26.154 -0.449 5.983 1.00 43.25 178 THR A C 1
ATOM 1467 O O . THR A 1 178 ? 26.199 -0.888 4.831 1.00 43.25 178 THR A O 1
ATOM 1470 N N . GLU A 1 179 ? 25.714 -1.162 7.026 1.00 46.53 179 GLU A N 1
ATOM 1471 C CA . GLU A 1 179 ? 24.620 -2.112 6.843 1.00 46.53 179 GLU A CA 1
ATOM 1472 C C . GLU A 1 179 ? 23.666 -1.442 5.862 1.00 46.53 179 GLU A C 1
ATOM 1474 O O . GLU A 1 179 ? 23.188 -0.328 6.112 1.00 46.53 179 GLU A O 1
ATOM 1479 N N . THR A 1 180 ? 23.534 -2.030 4.674 1.00 43.81 180 THR A N 1
ATOM 1480 C CA . THR A 1 180 ? 22.604 -1.542 3.666 1.00 43.81 180 THR A CA 1
ATOM 1481 C C . THR A 1 180 ? 21.303 -1.336 4.425 1.00 43.81 180 THR A C 1
ATOM 1483 O O . THR A 1 180 ? 20.881 -2.310 5.052 1.00 43.81 180 THR A O 1
ATOM 1486 N N . PRO A 1 181 ? 20.721 -0.118 4.501 1.00 44.16 181 PRO A N 1
ATOM 1487 C CA . PRO A 1 181 ? 19.475 0.056 5.229 1.00 44.16 181 PRO A CA 1
ATOM 1488 C C . PRO A 1 181 ? 18.555 -1.016 4.679 1.00 44.16 181 PRO A C 1
ATOM 1490 O O . PRO A 1 181 ? 18.357 -1.058 3.465 1.00 44.16 181 PRO A O 1
ATOM 1493 N N . GLY A 1 182 ? 18.182 -1.975 5.531 1.00 44.12 182 GLY A N 1
ATOM 1494 C CA . GLY A 1 182 ? 17.473 -3.166 5.100 1.00 44.12 182 GLY A CA 1
ATOM 1495 C C . GLY A 1 182 ? 16.189 -2.685 4.463 1.00 44.12 182 GLY A C 1
ATOM 1496 O O . GLY A 1 182 ? 15.260 -2.303 5.169 1.00 44.12 182 GLY A O 1
ATOM 1497 N N . TYR A 1 183 ? 16.181 -2.591 3.137 1.00 47.31 183 TYR A N 1
ATOM 1498 C CA . TYR A 1 183 ? 15.016 -2.149 2.407 1.00 47.31 183 TYR A CA 1
ATOM 1499 C C . TYR A 1 183 ? 14.031 -3.299 2.515 1.00 47.31 183 TYR A C 1
ATOM 1501 O O . TYR A 1 183 ? 14.238 -4.361 1.930 1.00 47.31 183 TYR A O 1
ATOM 1509 N N . THR A 1 184 ? 12.997 -3.091 3.327 1.00 48.72 184 THR A N 1
ATOM 1510 C CA . THR A 1 184 ? 11.869 -4.001 3.470 1.00 48.72 184 THR A CA 1
ATOM 1511 C C . THR A 1 184 ? 11.346 -4.310 2.072 1.00 48.72 184 THR A C 1
ATOM 1513 O O . THR A 1 184 ? 11.040 -3.396 1.299 1.00 48.72 184 THR A O 1
ATOM 1516 N N . SER A 1 185 ? 11.314 -5.592 1.712 1.00 47.44 185 SER A N 1
ATOM 1517 C CA . SER A 1 185 ? 10.778 -6.029 0.425 1.00 47.44 185 SER A CA 1
ATOM 1518 C C . SER A 1 185 ? 9.356 -5.468 0.246 1.00 47.44 185 SER A C 1
ATOM 1520 O O . SER A 1 185 ? 8.535 -5.615 1.148 1.00 47.44 185 SER A O 1
ATOM 1522 N N . PRO A 1 186 ? 8.995 -4.879 -0.911 1.00 49.66 186 PRO A N 1
ATOM 1523 C CA . PRO A 1 186 ? 7.632 -4.447 -1.204 1.00 49.66 186 PRO A CA 1
ATOM 1524 C C . PRO A 1 186 ? 6.657 -5.635 -1.313 1.00 49.66 186 PRO A C 1
ATOM 1526 O O . PRO A 1 186 ? 5.451 -5.410 -1.410 1.00 49.66 186 PRO A O 1
ATOM 1529 N N . PHE A 1 187 ? 7.177 -6.871 -1.317 1.00 50.09 187 PHE A N 1
ATOM 1530 C CA . PHE A 1 187 ? 6.439 -8.135 -1.402 1.00 50.09 187 PHE A CA 1
ATOM 1531 C C . PHE A 1 187 ? 6.352 -8.884 -0.066 1.00 50.09 187 PHE A C 1
ATOM 1533 O O . PHE A 1 187 ? 5.648 -9.889 0.031 1.00 50.09 187 PHE A O 1
ATOM 1540 N N . GLN A 1 188 ? 7.038 -8.405 0.975 1.00 57.72 188 GLN A N 1
ATOM 1541 C CA . GLN A 1 188 ? 6.895 -8.922 2.332 1.00 57.72 188 GLN A CA 1
ATOM 1542 C C . GLN A 1 188 ? 6.329 -7.818 3.214 1.00 57.72 188 GLN A C 1
ATOM 1544 O O . GLN A 1 188 ? 7.049 -7.142 3.930 1.00 57.72 188 GLN A O 1
ATOM 1549 N N . ASN A 1 189 ? 5.013 -7.638 3.138 1.00 66.25 189 ASN A N 1
ATOM 1550 C CA . ASN A 1 189 ? 4.287 -7.209 4.322 1.00 66.25 189 ASN A CA 1
ATOM 1551 C C . ASN A 1 189 ? 3.975 -8.517 5.055 1.00 66.25 189 ASN A C 1
ATOM 1553 O O . ASN A 1 189 ? 2.996 -9.193 4.718 1.00 66.25 189 ASN A O 1
ATOM 1557 N N . ASN A 1 190 ? 4.830 -8.922 5.994 1.00 72.75 190 ASN A N 1
ATOM 1558 C CA . ASN A 1 190 ? 4.517 -10.043 6.880 1.00 72.75 190 ASN A CA 1
ATOM 1559 C C . ASN A 1 190 ? 3.169 -9.796 7.571 1.00 72.75 190 ASN A C 1
ATOM 1561 O O . ASN A 1 190 ? 2.374 -10.723 7.716 1.00 72.75 190 ASN A O 1
ATOM 1565 N N . VAL A 1 191 ? 2.859 -8.521 7.840 1.00 74.75 191 VAL A N 1
ATOM 1566 C CA . VAL A 1 191 ? 1.531 -8.046 8.245 1.00 74.75 191 VAL A CA 1
ATOM 1567 C C . VAL A 1 191 ? 0.434 -8.475 7.262 1.00 74.75 191 VAL A C 1
ATOM 1569 O O . VAL A 1 191 ? -0.542 -9.081 7.681 1.00 74.75 191 VAL A O 1
ATOM 1572 N N . HIS A 1 192 ? 0.583 -8.247 5.954 1.00 76.38 192 HIS A N 1
ATOM 1573 C CA . HIS A 1 192 ? -0.456 -8.583 4.966 1.00 76.38 192 HIS A CA 1
ATOM 1574 C C . HIS A 1 192 ? -0.649 -10.096 4.799 1.00 76.38 192 HIS A C 1
ATOM 1576 O O . HIS A 1 192 ? -1.775 -10.571 4.664 1.00 76.38 192 HIS A O 1
ATOM 1582 N N . ARG A 1 193 ? 0.440 -10.875 4.853 1.00 77.12 193 ARG A N 1
ATOM 1583 C CA . ARG A 1 193 ? 0.352 -12.344 4.853 1.00 77.12 193 ARG A CA 1
ATOM 1584 C C . ARG A 1 193 ? -0.370 -12.846 6.102 1.00 77.12 193 ARG A C 1
ATOM 1586 O O . ARG A 1 193 ? -1.234 -13.713 6.002 1.00 77.12 193 ARG A O 1
ATOM 1593 N N . LEU A 1 194 ? -0.064 -12.265 7.262 1.00 83.38 194 LEU A N 1
ATOM 1594 C CA . LEU A 1 194 ? -0.749 -12.571 8.512 1.00 83.38 194 LEU A CA 1
ATOM 1595 C C . LEU A 1 194 ? -2.237 -12.185 8.452 1.00 83.38 194 LEU A C 1
ATOM 1597 O O . LEU A 1 194 ? -3.079 -12.976 8.868 1.00 83.38 194 LEU A O 1
ATOM 1601 N N . GLU A 1 195 ? -2.581 -11.021 7.891 1.00 83.81 195 GLU A N 1
ATOM 1602 C CA . GLU A 1 195 ? -3.975 -10.607 7.673 1.00 83.81 195 GLU A CA 1
ATOM 1603 C C . GLU A 1 195 ? -4.738 -11.622 6.823 1.00 83.81 195 GLU A C 1
ATOM 1605 O O . GLU A 1 195 ? -5.859 -12.000 7.167 1.00 83.81 195 GLU A O 1
ATOM 1610 N N . GLN A 1 196 ? -4.136 -12.069 5.718 1.00 82.88 196 GLN A N 1
ATOM 1611 C CA . GLN A 1 196 ? -4.744 -13.054 4.834 1.00 82.88 196 GLN A CA 1
ATOM 1612 C C . GLN A 1 196 ? -4.964 -14.384 5.561 1.00 82.88 196 GLN A C 1
ATOM 1614 O O . GLN A 1 196 ? -6.075 -14.910 5.533 1.00 82.88 196 GLN A O 1
ATOM 1619 N N . LEU A 1 197 ? -3.955 -14.886 6.279 1.00 85.19 197 LEU A N 1
ATOM 1620 C CA . LEU A 1 197 ? -4.075 -16.125 7.048 1.00 85.19 197 LEU A CA 1
ATOM 1621 C C . LEU A 1 197 ? -5.148 -16.029 8.136 1.00 85.19 197 LEU A C 1
ATOM 1623 O O . LEU A 1 197 ? -5.908 -16.976 8.327 1.00 85.19 197 LEU A O 1
ATOM 1627 N N . ILE A 1 198 ? -5.252 -14.898 8.835 1.00 86.38 198 ILE A N 1
ATOM 1628 C CA . ILE A 1 198 ? -6.297 -14.698 9.847 1.00 86.38 198 ILE A CA 1
ATOM 1629 C C . ILE A 1 198 ? -7.684 -14.692 9.195 1.00 86.38 198 ILE A C 1
ATOM 1631 O O . ILE A 1 198 ? -8.594 -15.334 9.715 1.00 86.38 198 ILE A O 1
ATOM 1635 N N . ARG A 1 199 ? -7.847 -14.030 8.041 1.00 84.88 199 ARG A N 1
ATOM 1636 C CA . ARG A 1 199 ? -9.118 -14.022 7.294 1.00 84.88 199 ARG A CA 1
ATOM 1637 C C . ARG A 1 199 ? -9.502 -15.414 6.789 1.00 84.88 199 ARG A C 1
ATOM 1639 O O . ARG A 1 199 ? -10.658 -15.800 6.910 1.00 84.88 199 ARG A O 1
ATOM 1646 N N . GLU A 1 200 ? -8.549 -16.185 6.272 1.00 86.12 200 GLU A N 1
ATOM 1647 C CA . GLU A 1 200 ? -8.777 -17.571 5.834 1.00 86.12 200 GLU A CA 1
ATOM 1648 C C . GLU A 1 200 ? -9.187 -18.489 6.997 1.00 86.12 200 GLU A C 1
ATOM 1650 O O . GLU A 1 200 ? -9.948 -19.437 6.808 1.00 86.12 200 GLU A O 1
ATOM 1655 N N . ASN A 1 201 ? -8.734 -18.175 8.214 1.00 87.12 201 ASN A N 1
ATOM 1656 C CA . ASN A 1 201 ? -9.023 -18.929 9.430 1.00 87.12 201 ASN A CA 1
ATOM 1657 C C . ASN A 1 201 ? -10.093 -18.268 10.320 1.00 87.12 201 ASN A C 1
ATOM 1659 O O . ASN A 1 201 ? -10.168 -18.579 11.507 1.00 87.12 201 ASN A O 1
ATOM 1663 N N . GLU A 1 202 ? -10.968 -17.412 9.775 1.00 82.12 202 GLU A N 1
ATOM 1664 C CA . GLU A 1 202 ? -12.008 -16.696 10.541 1.00 82.12 202 GLU A CA 1
ATOM 1665 C C . GLU A 1 202 ? -12.877 -17.624 11.416 1.00 82.12 202 GLU A C 1
ATOM 1667 O O . GLU A 1 202 ? -13.257 -17.267 12.532 1.00 82.12 202 GLU A O 1
ATOM 1672 N N . ASN A 1 203 ? -13.149 -18.842 10.937 1.00 83.50 203 ASN A N 1
ATOM 1673 C CA . ASN A 1 203 ? -13.977 -19.834 11.630 1.00 83.50 203 ASN A CA 1
ATOM 1674 C C . ASN A 1 203 ? -13.231 -20.620 12.725 1.00 83.50 203 ASN A C 1
ATOM 1676 O O . ASN A 1 203 ? -13.801 -21.533 13.326 1.00 83.50 203 ASN A O 1
ATOM 1680 N N . HIS A 1 204 ? -11.959 -20.313 12.987 1.00 88.88 204 HIS A N 1
ATOM 1681 C CA . HIS A 1 204 ? -11.194 -20.971 14.039 1.00 88.88 204 HIS A CA 1
ATOM 1682 C C . HIS A 1 204 ? -11.766 -20.632 15.424 1.00 88.88 204 HIS A C 1
ATOM 1684 O O . HIS A 1 204 ? -12.054 -19.473 15.731 1.00 88.88 204 HIS A O 1
ATOM 1690 N N . ILE A 1 205 ? -11.877 -21.638 16.298 1.00 88.38 205 ILE A N 1
ATOM 1691 C CA . ILE A 1 205 ? -12.532 -21.507 17.611 1.00 88.38 205 ILE A CA 1
ATOM 1692 C C . ILE A 1 205 ? -11.875 -20.399 18.440 1.00 88.38 205 ILE A C 1
ATOM 1694 O O . ILE A 1 205 ? -12.570 -19.520 18.942 1.00 88.38 205 ILE A O 1
ATOM 1698 N N . THR A 1 206 ? -10.541 -20.383 18.527 1.00 87.69 206 THR A N 1
ATOM 1699 C CA . THR A 1 206 ? -9.804 -19.347 19.271 1.00 87.69 206 THR A CA 1
ATOM 1700 C C . THR A 1 206 ? -10.055 -17.945 18.708 1.00 87.69 206 THR A C 1
ATOM 1702 O O . THR A 1 206 ? -10.277 -17.028 19.486 1.00 87.69 206 THR A O 1
ATOM 1705 N N . ILE A 1 207 ? -10.115 -17.771 17.380 1.00 86.81 207 ILE A N 1
ATOM 1706 C CA . ILE A 1 207 ? -10.388 -16.465 16.749 1.00 86.81 207 ILE A CA 1
ATOM 1707 C C . ILE A 1 207 ? -11.810 -16.000 17.085 1.00 86.81 207 ILE A C 1
ATOM 1709 O O . ILE A 1 207 ? -12.017 -14.849 17.470 1.00 86.81 207 ILE A O 1
ATOM 1713 N N . SER A 1 208 ? -12.793 -16.902 17.020 1.00 86.69 208 SER A N 1
ATOM 1714 C CA . SER A 1 208 ? -14.167 -16.590 17.422 1.00 86.69 208 SER A CA 1
ATOM 1715 C C . SER A 1 208 ? -14.258 -16.182 18.896 1.00 86.69 208 SER A C 1
ATOM 1717 O O . SER A 1 208 ? -14.939 -15.206 19.213 1.00 86.69 208 SER A O 1
ATOM 1719 N N . ARG A 1 209 ? -13.532 -16.867 19.789 1.00 87.19 209 ARG A N 1
ATOM 1720 C CA . ARG A 1 209 ? -13.472 -16.517 21.217 1.00 87.19 209 ARG A CA 1
ATOM 1721 C C . ARG A 1 209 ? -12.839 -15.147 21.464 1.00 87.19 209 ARG A C 1
ATOM 1723 O O . ARG A 1 209 ? -13.404 -14.377 22.238 1.00 87.19 209 ARG A O 1
ATOM 1730 N N . ILE A 1 210 ? -11.759 -14.805 20.746 1.00 87.25 210 ILE A N 1
ATOM 1731 C CA . ILE A 1 210 ? -11.147 -13.459 20.778 1.00 87.25 210 ILE A CA 1
ATOM 1732 C C . ILE A 1 210 ? -12.205 -12.405 20.442 1.00 87.25 210 ILE A C 1
ATOM 1734 O O . ILE A 1 210 ? -12.421 -11.465 21.202 1.00 87.25 210 ILE A O 1
ATOM 1738 N N . ARG A 1 211 ? -12.938 -12.588 19.338 1.00 87.56 211 ARG A N 1
ATOM 1739 C CA . ARG A 1 211 ? -13.974 -11.634 18.896 1.00 87.56 211 ARG A CA 1
ATOM 1740 C C . ARG A 1 211 ? -15.155 -11.526 19.864 1.00 87.56 211 ARG A C 1
ATOM 1742 O O . ARG A 1 211 ? -15.817 -10.488 19.917 1.00 87.56 211 ARG A O 1
ATOM 1749 N N . LYS A 1 212 ? -15.448 -12.580 20.626 1.00 85.62 212 LYS A N 1
ATOM 1750 C CA . LYS A 1 212 ? -16.474 -12.576 21.682 1.00 85.62 212 LYS A CA 1
ATOM 1751 C C . LYS A 1 212 ? -15.985 -11.962 22.998 1.00 85.62 212 LYS A C 1
ATOM 1753 O O . LYS A 1 212 ? -16.803 -11.710 23.885 1.00 85.62 212 LYS A O 1
ATOM 1758 N N . GLY A 1 213 ? -14.688 -11.677 23.126 1.00 78.69 213 GLY A N 1
ATOM 1759 C CA . GLY A 1 213 ? -14.084 -11.227 24.379 1.00 78.69 213 GLY A CA 1
ATOM 1760 C C . GLY A 1 213 ? -14.227 -12.276 25.483 1.00 78.69 213 GLY A C 1
ATOM 1761 O O . GLY A 1 213 ? -14.537 -11.932 26.624 1.00 78.69 213 GLY A O 1
ATOM 1762 N N . GLU A 1 214 ? -14.125 -13.556 25.114 1.00 82.94 214 GLU A N 1
ATOM 1763 C CA . GLU A 1 214 ? -14.041 -14.674 26.055 1.00 82.94 214 GLU A CA 1
ATOM 1764 C C . GLU A 1 214 ? -12.594 -14.827 26.545 1.00 82.94 214 GLU A C 1
ATOM 1766 O O . GLU A 1 214 ? -11.654 -14.523 25.815 1.00 82.94 214 GLU A O 1
ATOM 1771 N N . ALA A 1 215 ? -12.402 -15.321 27.772 1.00 80.00 215 ALA A N 1
ATOM 1772 C CA . ALA A 1 215 ? -11.063 -15.570 28.301 1.00 80.00 215 ALA A CA 1
ATOM 1773 C C . ALA A 1 215 ? -10.377 -16.708 27.527 1.00 80.00 215 ALA A C 1
ATOM 1775 O O . ALA A 1 215 ? -10.946 -17.792 27.375 1.00 80.00 215 ALA A O 1
ATOM 1776 N N . ILE A 1 216 ? -9.146 -16.469 27.074 1.00 83.50 216 ILE A N 1
ATOM 1777 C CA . ILE A 1 216 ? -8.358 -17.431 26.297 1.00 83.50 216 ILE A CA 1
ATOM 1778 C C . ILE A 1 216 ? -7.199 -17.927 27.141 1.00 83.50 216 ILE A C 1
ATOM 1780 O O . ILE A 1 216 ? -6.526 -17.168 27.839 1.00 83.50 216 ILE A O 1
ATOM 1784 N N . THR A 1 217 ? -6.959 -19.233 27.093 1.00 86.88 217 THR A N 1
ATOM 1785 C CA . THR A 1 217 ? -5.821 -19.817 27.797 1.00 86.88 217 THR A CA 1
ATOM 1786 C C . THR A 1 217 ? -4.527 -19.592 27.016 1.00 86.88 217 THR A C 1
ATOM 1788 O O . THR A 1 217 ? -4.504 -19.613 25.786 1.00 86.88 217 THR A O 1
ATOM 1791 N N . LYS A 1 218 ? -3.398 -19.458 27.725 1.00 85.75 218 LYS A N 1
ATOM 1792 C CA . LYS A 1 218 ? -2.076 -19.291 27.087 1.00 85.75 218 LYS A CA 1
ATOM 1793 C C . LYS A 1 218 ? -1.755 -20.405 26.082 1.00 85.75 218 LYS A C 1
ATOM 1795 O O . LYS A 1 218 ? -1.127 -20.139 25.066 1.00 85.75 218 LYS A O 1
ATOM 1800 N N . LEU A 1 219 ? -2.207 -21.631 26.352 1.00 85.69 219 LEU A N 1
ATOM 1801 C CA . LEU A 1 219 ? -2.015 -22.780 25.462 1.00 85.69 219 LEU A CA 1
ATOM 1802 C C . LEU A 1 219 ? -2.816 -22.648 24.159 1.00 85.69 219 LEU A C 1
ATOM 1804 O O . LEU A 1 219 ? -2.294 -22.964 23.094 1.00 85.69 219 LEU A O 1
ATOM 1808 N N . GLU A 1 220 ? -4.057 -22.157 24.222 1.00 86.88 220 GLU A N 1
ATOM 1809 C CA . GLU A 1 220 ? -4.883 -21.912 23.031 1.00 86.88 220 GLU A CA 1
ATOM 1810 C C . GLU A 1 220 ? -4.296 -20.803 22.154 1.00 86.88 220 GLU A C 1
ATOM 1812 O O . GLU A 1 220 ? -4.307 -20.926 20.927 1.00 86.88 220 GLU A O 1
ATOM 1817 N N . LEU A 1 221 ? -3.750 -19.749 22.772 1.00 86.62 221 LEU A N 1
ATOM 1818 C CA . LEU A 1 221 ? -3.072 -18.672 22.053 1.00 86.62 221 LEU A CA 1
ATOM 1819 C C . LEU A 1 221 ? -1.784 -19.172 21.385 1.00 86.62 221 LEU A C 1
ATOM 1821 O O . LEU A 1 221 ? -1.580 -18.929 20.201 1.00 86.62 221 LEU A O 1
ATOM 1825 N N . GLN A 1 222 ? -0.956 -19.933 22.107 1.00 86.19 222 GLN A N 1
ATOM 1826 C CA . GLN A 1 222 ? 0.274 -20.519 21.562 1.00 86.19 222 GLN A CA 1
ATOM 1827 C C . GLN A 1 222 ? -0.002 -21.486 20.407 1.00 86.19 222 GLN A C 1
ATOM 1829 O O . GLN A 1 222 ? 0.739 -21.501 19.427 1.00 86.19 222 GLN A O 1
ATOM 1834 N N . ALA A 1 223 ? -1.069 -22.284 20.495 1.00 87.19 223 ALA A N 1
ATOM 1835 C CA . ALA A 1 223 ? -1.473 -23.171 19.410 1.00 87.19 223 ALA A CA 1
ATOM 1836 C C . ALA A 1 223 ? -1.885 -22.384 18.154 1.00 87.19 223 ALA A C 1
ATOM 1838 O O . ALA A 1 223 ? -1.516 -22.766 17.042 1.00 87.19 223 ALA A O 1
ATOM 1839 N N . LEU A 1 224 ? -2.604 -21.269 18.330 1.00 87.38 224 LEU A N 1
ATOM 1840 C CA . LEU A 1 224 ? -2.983 -20.381 17.232 1.00 87.38 224 LEU A CA 1
ATOM 1841 C C . LEU A 1 224 ? -1.761 -19.674 16.625 1.00 87.38 224 LEU A C 1
ATOM 1843 O O . LEU A 1 224 ? -1.623 -19.653 15.404 1.00 87.38 224 LEU A O 1
ATOM 1847 N N . GLU A 1 225 ? -0.848 -19.155 17.452 1.00 87.94 225 GLU A N 1
ATOM 1848 C CA . GLU A 1 225 ? 0.422 -18.579 16.992 1.00 87.94 225 GLU A CA 1
ATOM 1849 C C . GLU A 1 225 ? 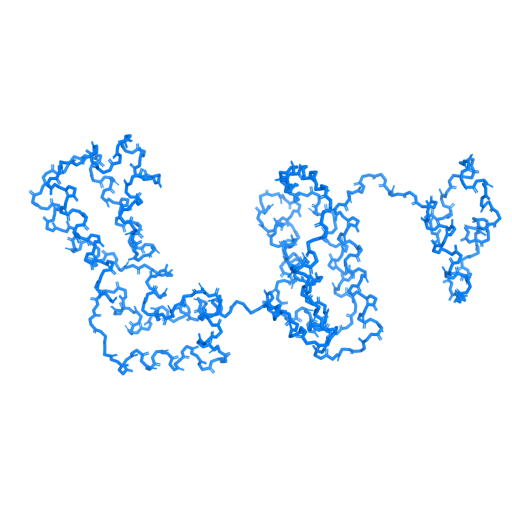1.217 -19.615 16.178 1.00 87.94 225 GLU A C 1
ATOM 1851 O O . GLU A 1 225 ? 1.586 -19.355 15.035 1.00 87.94 225 GLU A O 1
ATOM 1856 N N . ALA A 1 226 ? 1.414 -20.825 16.709 1.00 85.81 226 ALA A N 1
ATOM 1857 C CA . ALA A 1 226 ? 2.150 -21.882 16.018 1.00 85.81 226 ALA A CA 1
ATOM 1858 C C . ALA A 1 226 ? 1.519 -22.261 14.668 1.00 85.81 226 ALA A C 1
ATOM 1860 O O . ALA A 1 226 ? 2.240 -22.559 13.717 1.00 85.81 226 ALA A O 1
ATOM 1861 N N . MET A 1 227 ? 0.187 -22.238 14.565 1.00 86.06 227 MET A N 1
ATOM 1862 C CA . MET A 1 227 ? -0.525 -22.479 13.311 1.00 86.06 227 MET A CA 1
ATOM 1863 C C . MET A 1 227 ? -0.284 -21.359 12.288 1.00 86.06 227 MET A C 1
ATOM 1865 O O . MET A 1 227 ? 0.032 -21.658 11.137 1.00 86.06 227 MET A O 1
ATOM 1869 N N . LEU A 1 228 ? -0.414 -20.093 12.699 1.00 83.88 228 LEU A N 1
ATOM 1870 C CA . LEU A 1 228 ? -0.291 -18.929 11.813 1.00 83.88 228 LEU A CA 1
ATOM 1871 C C . LEU A 1 228 ? 1.156 -18.696 11.349 1.00 83.88 228 LEU A C 1
ATOM 1873 O O . LEU A 1 228 ? 1.386 -18.363 10.188 1.00 83.88 228 LEU A O 1
ATOM 1877 N N . PHE A 1 229 ? 2.141 -18.928 12.220 1.00 83.69 229 PHE A N 1
ATOM 1878 C CA . PHE A 1 229 ? 3.560 -18.688 11.920 1.00 83.69 229 PHE A CA 1
ATOM 1879 C C . PHE A 1 229 ? 4.268 -19.867 11.233 1.00 83.69 229 PHE A C 1
ATOM 1881 O O . PHE A 1 229 ? 5.387 -19.720 10.741 1.00 83.69 229 PHE A O 1
ATOM 1888 N N . LYS A 1 230 ? 3.611 -21.029 11.096 1.00 77.75 230 LYS A N 1
ATOM 1889 C CA . LYS A 1 230 ? 4.174 -22.216 10.420 1.00 77.75 230 LYS A CA 1
ATOM 1890 C C . LYS A 1 230 ? 4.600 -21.957 8.965 1.00 77.75 230 LYS A C 1
ATOM 1892 O O . LYS A 1 230 ? 5.455 -22.669 8.448 1.00 77.75 230 LYS A O 1
ATOM 1897 N N . GLY A 1 231 ? 4.016 -20.951 8.309 1.00 66.19 231 GLY A N 1
ATOM 1898 C CA . GLY A 1 231 ? 4.290 -20.566 6.919 1.00 66.19 231 GLY A CA 1
ATOM 1899 C C . GLY A 1 231 ? 5.551 -19.720 6.693 1.00 66.19 231 GLY A C 1
ATOM 1900 O O . GLY A 1 231 ? 5.708 -19.182 5.600 1.00 66.19 231 GLY A O 1
ATOM 1901 N N . GLY A 1 232 ? 6.428 -19.573 7.694 1.00 67.50 232 GLY A N 1
ATOM 1902 C CA . GLY A 1 232 ? 7.656 -18.772 7.578 1.00 67.50 232 GLY A CA 1
ATOM 1903 C C . GLY A 1 232 ? 7.445 -17.271 7.793 1.00 67.50 232 GLY A C 1
ATOM 1904 O O . GLY A 1 232 ? 8.233 -16.468 7.302 1.00 67.50 232 GLY A O 1
ATOM 1905 N N . ILE A 1 233 ? 6.374 -16.894 8.497 1.00 71.94 233 ILE A N 1
ATOM 1906 C CA . ILE A 1 233 ? 6.169 -15.528 8.983 1.00 71.94 233 ILE A CA 1
ATOM 1907 C C . ILE A 1 233 ? 6.919 -15.402 10.309 1.00 71.94 233 ILE A C 1
ATOM 1909 O O . ILE A 1 233 ? 6.669 -16.176 11.231 1.00 71.94 233 ILE A O 1
ATOM 1913 N N . ASP A 1 234 ? 7.823 -14.434 10.401 1.00 75.81 234 ASP A N 1
ATOM 1914 C CA . ASP A 1 234 ? 8.568 -14.162 11.627 1.00 75.81 234 ASP A CA 1
ATOM 1915 C C . ASP A 1 234 ? 7.855 -13.089 12.467 1.00 75.81 234 ASP A C 1
ATOM 1917 O O . ASP A 1 234 ? 7.507 -12.013 11.969 1.00 75.81 234 ASP A O 1
ATOM 1921 N N . LYS A 1 235 ? 7.632 -13.385 13.752 1.00 77.44 235 LYS A N 1
ATOM 1922 C CA . LYS A 1 235 ? 7.010 -12.463 14.711 1.00 77.44 235 LYS A CA 1
ATOM 1923 C C . LYS A 1 235 ? 7.872 -11.216 14.909 1.00 77.44 235 LYS A C 1
ATOM 1925 O O . LYS A 1 235 ? 7.333 -10.115 14.970 1.00 77.44 235 LYS A O 1
ATOM 1930 N N . GLU A 1 236 ? 9.193 -11.374 14.931 1.00 77.69 236 GLU A N 1
ATOM 1931 C CA . GLU A 1 236 ? 10.140 -10.265 15.100 1.00 77.69 236 GLU A CA 1
ATOM 1932 C C . GLU A 1 236 ? 10.110 -9.326 13.884 1.00 77.69 236 GLU A C 1
ATOM 1934 O O . GLU A 1 236 ? 10.166 -8.100 14.019 1.00 77.69 236 GLU A O 1
ATOM 1939 N N . ALA A 1 237 ? 9.932 -9.887 12.684 1.00 75.12 237 ALA A N 1
ATOM 1940 C CA . ALA A 1 237 ? 9.753 -9.104 11.466 1.00 75.12 237 ALA A CA 1
ATOM 1941 C C . ALA A 1 237 ? 8.442 -8.298 11.488 1.00 75.12 237 ALA A C 1
ATOM 1943 O O . ALA A 1 237 ? 8.438 -7.135 11.085 1.00 75.12 237 ALA A O 1
ATOM 1944 N N . ILE A 1 238 ? 7.353 -8.870 12.014 1.00 75.94 238 ILE A N 1
ATOM 1945 C CA . ILE A 1 238 ? 6.075 -8.158 12.180 1.00 75.94 238 ILE A CA 1
ATOM 1946 C C . ILE A 1 238 ? 6.196 -7.012 13.186 1.00 75.94 238 ILE A C 1
ATOM 1948 O O . ILE A 1 238 ? 5.702 -5.919 12.921 1.00 75.94 238 ILE A O 1
ATOM 1952 N N . GLU A 1 239 ? 6.865 -7.224 14.320 1.00 79.56 239 GLU A N 1
ATOM 1953 C CA . GLU A 1 239 ? 7.095 -6.163 15.311 1.00 79.56 239 GLU A CA 1
ATOM 1954 C C . GLU A 1 239 ? 7.907 -5.007 14.722 1.00 79.56 239 GLU A C 1
ATOM 1956 O O . GLU A 1 239 ? 7.586 -3.836 14.940 1.00 79.56 239 GLU A O 1
ATOM 1961 N N . LYS A 1 240 ? 8.913 -5.325 13.900 1.00 75.75 240 LYS A N 1
ATOM 1962 C CA . LYS A 1 240 ? 9.701 -4.328 13.170 1.00 75.75 240 LYS A CA 1
ATOM 1963 C C . LYS A 1 240 ? 8.871 -3.568 12.129 1.00 75.75 240 LYS A C 1
ATOM 1965 O O . LYS A 1 240 ? 9.072 -2.366 11.972 1.00 75.75 240 LYS A O 1
ATOM 1970 N N . GLU A 1 241 ? 7.951 -4.239 11.434 1.00 71.19 241 GLU A N 1
ATOM 1971 C CA . GLU A 1 241 ? 7.028 -3.617 10.469 1.00 71.19 241 GLU A CA 1
ATOM 1972 C C . GLU A 1 241 ? 5.984 -2.717 11.153 1.00 71.19 241 GLU A C 1
ATOM 1974 O O . GLU A 1 241 ? 5.686 -1.634 10.650 1.00 71.19 241 GLU A O 1
ATOM 1979 N N . LEU A 1 242 ? 5.449 -3.136 12.304 1.00 68.06 242 LEU A N 1
ATOM 1980 C CA . LEU A 1 242 ? 4.451 -2.383 13.074 1.00 68.06 242 LEU A CA 1
ATOM 1981 C C . LEU A 1 242 ? 5.067 -1.250 13.909 1.00 68.06 242 LEU A C 1
ATOM 1983 O O . LEU A 1 242 ? 4.354 -0.329 14.304 1.00 68.06 242 LEU A O 1
ATOM 1987 N N . GLY A 1 243 ? 6.369 -1.318 14.204 1.00 70.38 243 GLY A N 1
ATOM 1988 C CA . GLY A 1 243 ? 7.056 -0.373 15.089 1.00 70.38 243 GLY A CA 1
ATOM 1989 C C . GLY A 1 243 ? 6.580 -0.440 16.546 1.00 70.38 243 GLY A C 1
ATOM 1990 O O . GLY A 1 243 ? 6.824 0.488 17.316 1.00 70.38 243 GLY A O 1
ATOM 1991 N N . ALA A 1 244 ? 5.881 -1.514 16.919 1.00 74.44 244 ALA A N 1
ATOM 1992 C CA . ALA A 1 244 ? 5.274 -1.721 18.226 1.00 74.44 244 ALA A CA 1
ATOM 1993 C C . ALA A 1 244 ? 5.286 -3.210 18.592 1.00 74.44 244 ALA A C 1
ATOM 1995 O O . ALA A 1 244 ? 5.384 -4.078 17.723 1.00 74.44 244 ALA A O 1
ATOM 1996 N N . GLN A 1 245 ? 5.157 -3.497 19.888 1.00 75.50 245 GLN A N 1
ATOM 1997 C CA . GLN A 1 245 ? 5.076 -4.865 20.390 1.00 75.50 245 GLN A CA 1
ATOM 1998 C C . GLN A 1 245 ? 3.849 -5.584 19.813 1.00 75.50 245 GLN A C 1
ATOM 2000 O O . GLN A 1 245 ? 2.735 -5.052 19.841 1.00 75.50 245 GLN A O 1
ATOM 2005 N N . PHE A 1 246 ? 4.042 -6.802 19.308 1.00 79.38 246 PHE A N 1
ATOM 2006 C CA . PHE A 1 246 ? 2.990 -7.547 18.632 1.00 79.38 246 PHE A CA 1
ATOM 2007 C C . PHE A 1 246 ? 2.206 -8.408 19.625 1.00 79.38 246 PHE A C 1
ATOM 2009 O O . PHE A 1 246 ? 2.735 -9.322 20.262 1.00 79.38 246 PHE A O 1
ATOM 2016 N N . SER A 1 247 ? 0.901 -8.148 19.705 1.00 84.00 247 SER A N 1
ATOM 2017 C CA . SER A 1 247 ? -0.072 -9.010 20.376 1.00 84.00 247 SER A CA 1
ATOM 2018 C C . SER A 1 247 ? -1.064 -9.538 19.347 1.00 84.00 247 SER A C 1
ATOM 2020 O O . SER A 1 247 ? -1.790 -8.763 18.719 1.00 84.00 247 SER A O 1
ATOM 2022 N N . LEU A 1 248 ? -1.106 -10.865 19.190 1.00 84.44 248 LEU A N 1
ATOM 2023 C CA . LEU A 1 248 ? -1.986 -11.531 18.230 1.00 84.44 248 LEU A CA 1
ATOM 2024 C C . LEU A 1 248 ? -3.467 -11.216 18.499 1.00 84.44 248 LEU A C 1
ATOM 2026 O O . LEU A 1 248 ? -4.227 -10.992 17.562 1.00 84.44 248 LEU A O 1
ATOM 2030 N N . GLU A 1 249 ? -3.869 -11.136 19.767 1.00 84.94 249 GLU A N 1
ATOM 2031 C CA . GLU A 1 249 ? -5.244 -10.814 20.169 1.00 84.94 249 GLU A CA 1
ATOM 2032 C C . GLU A 1 249 ? -5.643 -9.409 19.712 1.00 84.94 249 GLU A C 1
ATOM 2034 O O . GLU A 1 249 ? -6.667 -9.219 19.055 1.00 84.94 249 GLU A O 1
ATOM 2039 N N . THR A 1 250 ? -4.780 -8.429 19.992 1.00 82.31 250 THR A N 1
ATOM 2040 C CA . THR A 1 250 ? -4.979 -7.040 19.567 1.00 82.31 250 THR A CA 1
ATOM 2041 C C . THR A 1 250 ? -5.033 -6.925 18.049 1.00 82.31 250 THR A C 1
ATOM 2043 O O . THR A 1 250 ? -5.874 -6.199 17.521 1.00 82.31 250 THR A O 1
ATOM 2046 N N . PHE A 1 251 ? -4.174 -7.663 17.348 1.00 85.50 251 PHE A N 1
ATOM 2047 C CA . PHE A 1 251 ? -4.124 -7.656 15.893 1.00 85.50 251 PHE A CA 1
ATOM 2048 C C . PHE A 1 251 ? -5.395 -8.245 15.265 1.00 85.50 251 PHE A C 1
ATOM 2050 O O . PHE A 1 251 ? -5.980 -7.641 14.367 1.00 85.50 251 PHE A O 1
ATOM 2057 N N . ILE A 1 252 ? -5.878 -9.383 15.777 1.00 85.50 252 ILE A N 1
ATOM 2058 C CA . ILE A 1 252 ? -7.125 -10.012 15.318 1.00 85.50 252 ILE A CA 1
ATOM 2059 C C . ILE A 1 252 ? -8.320 -9.079 15.546 1.00 85.50 252 ILE A C 1
ATOM 2061 O O . ILE A 1 252 ? -9.153 -8.922 14.652 1.00 85.50 252 ILE A O 1
ATOM 2065 N N . LEU A 1 253 ? -8.394 -8.422 16.708 1.00 84.06 253 LEU A N 1
ATOM 2066 C CA . LEU A 1 253 ? -9.464 -7.468 17.010 1.00 84.06 253 LEU A CA 1
ATOM 2067 C C . LEU A 1 253 ? -9.412 -6.231 16.112 1.00 84.06 253 LEU A C 1
ATOM 2069 O O . LEU A 1 253 ? -10.456 -5.802 15.628 1.00 84.06 253 LEU A O 1
ATOM 2073 N N . ALA A 1 254 ? -8.222 -5.692 15.845 1.00 82.75 254 ALA A N 1
ATOM 2074 C CA . ALA A 1 254 ? -8.051 -4.566 14.931 1.00 82.75 254 ALA A CA 1
ATOM 2075 C C . ALA A 1 254 ? -8.468 -4.912 13.491 1.00 82.75 254 ALA A C 1
ATOM 2077 O O . ALA A 1 254 ? -9.013 -4.067 12.785 1.00 82.75 254 ALA A O 1
ATOM 2078 N N . LEU A 1 255 ? -8.234 -6.158 13.064 1.00 82.88 255 LEU A N 1
ATOM 2079 C CA . LEU A 1 255 ? -8.514 -6.618 11.704 1.00 82.88 255 LEU A CA 1
ATOM 2080 C C . LEU A 1 255 ? -9.980 -7.012 11.471 1.00 82.88 255 LEU A C 1
ATOM 2082 O O . LEU A 1 255 ? -10.508 -6.800 10.377 1.00 82.88 255 LEU A O 1
ATOM 2086 N N . MET A 1 256 ? -10.608 -7.658 12.457 1.00 83.12 256 MET A N 1
ATOM 2087 C CA . MET A 1 256 ? -11.914 -8.321 12.308 1.00 83.12 256 MET A CA 1
ATOM 2088 C C . MET A 1 256 ? -13.032 -7.718 13.159 1.00 83.12 256 MET A C 1
ATOM 2090 O O . MET A 1 256 ? -14.200 -8.084 12.986 1.00 83.12 256 MET A O 1
ATOM 2094 N N . GLY A 1 257 ? -12.670 -6.856 14.106 1.00 86.00 257 GLY A N 1
ATOM 2095 C CA . GLY A 1 257 ? -13.573 -6.251 15.066 1.00 86.00 257 GLY A CA 1
ATOM 2096 C C . GLY A 1 257 ? -14.203 -7.217 16.069 1.00 86.00 257 GLY A C 1
ATOM 2097 O O . GLY A 1 257 ? -14.064 -8.445 16.007 1.00 86.00 257 GLY A O 1
ATOM 2098 N N . LEU A 1 258 ? -14.910 -6.629 17.033 1.00 86.88 258 LEU A N 1
ATOM 2099 C CA . LEU A 1 258 ? -15.656 -7.367 18.047 1.00 86.88 258 LEU A CA 1
ATOM 2100 C C . LEU A 1 258 ? -16.935 -7.971 17.457 1.00 86.88 258 LEU A C 1
ATOM 2102 O O . LEU A 1 258 ? -17.528 -7.448 16.515 1.00 86.88 258 LEU A O 1
ATOM 2106 N N . SER A 1 259 ? -17.395 -9.072 18.046 1.00 88.25 259 SER A N 1
ATOM 2107 C CA . SER A 1 259 ? -18.696 -9.645 17.700 1.00 88.25 259 SER A CA 1
ATOM 2108 C C . SER A 1 259 ? -19.828 -8.675 18.046 1.00 88.25 259 SER A C 1
ATOM 2110 O O . SER A 1 259 ? -19.833 -8.048 19.109 1.00 88.25 259 SER A O 1
ATOM 2112 N N . GLN A 1 260 ? -20.812 -8.577 17.152 1.00 88.62 260 GLN A N 1
ATOM 2113 C CA . GLN A 1 260 ? -21.973 -7.711 17.347 1.00 88.62 260 GLN A CA 1
ATOM 2114 C C . GLN A 1 260 ? -22.723 -8.050 18.640 1.00 88.62 260 GLN A C 1
ATOM 2116 O O . GLN A 1 260 ? -23.041 -7.154 19.412 1.00 88.62 260 GLN A O 1
ATOM 2121 N N . GLU A 1 261 ? -22.907 -9.341 18.927 1.00 88.56 261 GLU A N 1
ATOM 2122 C CA . GLU A 1 261 ? -23.549 -9.831 20.153 1.00 88.56 261 GLU A CA 1
ATOM 2123 C C . GLU A 1 261 ? -22.873 -9.291 21.421 1.00 88.56 261 GLU A C 1
ATOM 2125 O O . GLU A 1 261 ? -23.549 -8.837 22.344 1.00 88.56 261 GLU A O 1
ATOM 2130 N N . LYS A 1 262 ? -21.533 -9.290 21.461 1.00 87.94 262 LYS A N 1
ATOM 2131 C CA . LYS A 1 262 ? -20.762 -8.785 22.602 1.00 87.94 262 LYS A CA 1
ATOM 2132 C C . LYS A 1 262 ? -20.914 -7.275 22.765 1.00 87.94 262 LYS A C 1
ATOM 2134 O O . LYS A 1 262 ? -21.081 -6.795 23.886 1.00 87.94 262 LYS A O 1
ATOM 2139 N N . VAL A 1 263 ? -20.848 -6.538 21.659 1.00 90.69 263 VAL A N 1
ATOM 2140 C CA . VAL A 1 263 ? -21.006 -5.080 21.655 1.00 90.69 263 VAL A CA 1
ATOM 2141 C C . VAL A 1 263 ? -22.421 -4.702 22.098 1.00 90.69 263 VAL A C 1
ATOM 2143 O O . VAL A 1 263 ? -22.584 -3.888 23.004 1.00 90.69 263 VAL A O 1
ATOM 2146 N N . ASP A 1 264 ? -23.450 -5.340 21.541 1.00 90.50 264 ASP A N 1
ATOM 2147 C CA . ASP A 1 264 ? -24.840 -5.086 21.917 1.00 90.50 264 ASP A CA 1
ATOM 2148 C C . ASP A 1 264 ? -25.115 -5.437 23.382 1.00 90.50 264 ASP A C 1
ATOM 2150 O O . ASP A 1 264 ? -25.756 -4.651 24.078 1.00 90.50 264 ASP A O 1
ATOM 2154 N N . ALA A 1 265 ? -24.568 -6.546 23.889 1.00 89.38 265 ALA A N 1
ATOM 2155 C CA . ALA A 1 265 ? -24.690 -6.916 25.297 1.00 89.38 265 ALA A CA 1
ATOM 2156 C C . ALA A 1 265 ? -24.067 -5.873 26.243 1.00 89.38 265 ALA A C 1
ATOM 2158 O O . ALA A 1 265 ? -24.645 -5.576 27.290 1.00 89.38 265 ALA A O 1
ATOM 2159 N N . ALA A 1 266 ? -22.927 -5.279 25.876 1.00 89.25 266 ALA A N 1
ATOM 2160 C CA . ALA A 1 266 ? -22.279 -4.247 26.686 1.00 89.25 266 ALA A CA 1
ATOM 2161 C C . ALA A 1 266 ? -23.097 -2.945 26.746 1.00 89.25 266 ALA A C 1
ATOM 2163 O O . ALA A 1 266 ? -23.213 -2.328 27.804 1.00 89.25 266 ALA A O 1
ATOM 2164 N N . PHE A 1 267 ? -23.732 -2.559 25.635 1.00 91.31 267 PHE A N 1
ATOM 2165 C CA . PHE A 1 267 ? -24.595 -1.374 25.576 1.00 91.31 267 PHE A CA 1
ATOM 2166 C C . PHE A 1 267 ? -26.052 -1.638 25.991 1.00 91.31 267 PHE A C 1
ATOM 2168 O O . PHE A 1 267 ? -26.824 -0.686 26.132 1.00 91.31 267 PHE A O 1
ATOM 2175 N N . ALA A 1 268 ? -26.451 -2.895 26.215 1.00 90.19 268 ALA A N 1
ATOM 2176 C CA . ALA A 1 268 ? -27.825 -3.257 26.566 1.00 90.19 268 ALA A CA 1
ATOM 2177 C C . ALA A 1 268 ? -28.275 -2.589 27.869 1.00 90.19 268 ALA A C 1
ATOM 2179 O O . ALA A 1 268 ? -29.357 -2.007 27.928 1.00 90.19 268 ALA A O 1
ATOM 2180 N N . LYS A 1 269 ? -27.418 -2.610 28.900 1.00 88.62 269 LYS A N 1
ATOM 2181 C CA . LYS A 1 269 ? -27.716 -1.955 30.178 1.00 88.62 269 LYS A CA 1
ATOM 2182 C C . LYS A 1 269 ? -27.884 -0.442 30.006 1.00 88.62 269 LYS A C 1
ATOM 2184 O O . LYS A 1 269 ? -28.878 0.106 30.457 1.00 88.62 269 LYS A O 1
ATOM 2189 N N . PHE A 1 270 ? -26.970 0.208 29.286 1.00 91.06 270 PHE A N 1
ATOM 2190 C CA . PHE A 1 270 ? -27.050 1.645 29.004 1.00 91.06 270 PHE A CA 1
ATOM 2191 C C . PHE A 1 270 ? -28.342 2.018 28.260 1.00 91.06 270 PHE A C 1
ATOM 2193 O O . PHE A 1 270 ? -29.014 2.980 28.617 1.00 91.06 270 PHE A O 1
ATOM 2200 N N . THR A 1 271 ? -28.722 1.226 27.258 1.00 89.00 271 THR A N 1
ATOM 2201 C CA . THR A 1 271 ? -29.936 1.468 26.461 1.00 89.00 271 THR A CA 1
ATOM 2202 C C . THR A 1 271 ? -31.216 1.267 27.280 1.00 89.00 271 THR A C 1
ATOM 2204 O O . THR A 1 271 ? -32.211 1.938 27.033 1.00 89.00 271 THR A O 1
ATOM 2207 N N . ASN A 1 272 ? -31.199 0.365 28.266 1.00 88.12 272 ASN A N 1
ATOM 2208 C CA . ASN A 1 272 ? -32.330 0.150 29.173 1.00 88.12 272 ASN A CA 1
ATOM 2209 C C . ASN A 1 272 ? -32.428 1.230 30.260 1.00 88.12 272 ASN A C 1
ATOM 2211 O O . ASN A 1 272 ? -33.532 1.643 30.614 1.00 88.12 272 ASN A O 1
ATOM 2215 N N . ASP A 1 273 ? -31.287 1.680 30.785 1.00 88.69 273 ASP A N 1
ATOM 2216 C CA . ASP A 1 273 ? -31.220 2.649 31.883 1.00 88.69 273 ASP A CA 1
ATOM 2217 C C . ASP A 1 273 ? -31.539 4.082 31.412 1.00 88.69 273 ASP A C 1
ATOM 2219 O O . ASP A 1 273 ? -32.015 4.906 32.197 1.00 88.69 273 ASP A O 1
ATOM 2223 N N . TYR A 1 274 ? -31.314 4.389 30.128 1.00 86.50 274 TYR A N 1
ATOM 2224 C CA . TYR A 1 274 ? -31.537 5.714 29.550 1.00 86.50 274 TYR A CA 1
ATOM 2225 C C . TYR A 1 274 ? -32.530 5.673 28.381 1.00 86.50 274 TYR A C 1
ATOM 2227 O O . TYR A 1 274 ? -32.328 4.967 27.399 1.00 86.50 274 TYR A O 1
ATOM 2235 N N . GLN A 1 275 ? -33.579 6.500 28.433 1.00 84.69 275 GLN A N 1
ATOM 2236 C CA . GLN A 1 275 ? -34.500 6.697 27.304 1.00 84.69 275 GLN A CA 1
ATOM 2237 C C . GLN A 1 275 ? -33.845 7.567 26.222 1.00 84.69 275 GLN A C 1
ATOM 2239 O O . GLN A 1 275 ? -33.978 8.791 26.224 1.00 84.69 275 GLN A O 1
ATOM 2244 N N . LEU A 1 276 ? -33.098 6.928 25.321 1.00 91.19 276 LEU A N 1
ATOM 2245 C CA . LEU A 1 276 ? -32.337 7.612 24.276 1.00 91.19 276 LEU A CA 1
ATOM 2246 C C . LEU A 1 276 ? -33.245 8.212 23.194 1.00 91.19 276 LEU A C 1
ATOM 2248 O O . LEU A 1 276 ? -34.206 7.590 22.743 1.00 91.19 276 LEU A O 1
ATOM 2252 N N . ASN A 1 277 ? -32.902 9.415 22.730 1.00 91.56 277 ASN A N 1
ATOM 2253 C CA . ASN A 1 277 ? -33.535 10.022 21.559 1.00 91.56 277 ASN A CA 1
ATOM 2254 C C . ASN A 1 277 ? -32.916 9.506 20.241 1.00 91.56 277 ASN A C 1
ATOM 2256 O O . ASN A 1 277 ? -31.880 8.844 20.237 1.00 91.56 277 ASN A O 1
ATOM 2260 N N . ALA A 1 278 ? -33.525 9.838 19.098 1.00 91.81 278 ALA A N 1
ATOM 2261 C CA . ALA A 1 278 ? -33.077 9.346 17.790 1.00 91.81 278 ALA A CA 1
ATOM 2262 C C . ALA A 1 278 ? -31.612 9.698 17.453 1.00 91.81 278 ALA A C 1
ATOM 2264 O O . ALA A 1 278 ? -30.905 8.872 16.879 1.00 91.81 278 ALA A O 1
ATOM 2265 N N . VAL A 1 279 ? -31.139 10.891 17.835 1.00 91.75 279 VAL A N 1
ATOM 2266 C CA . VAL A 1 279 ? -29.750 11.328 17.595 1.00 91.75 279 VAL A CA 1
ATOM 2267 C C . VAL A 1 279 ? -28.781 10.531 18.470 1.00 91.75 279 VAL A C 1
ATOM 2269 O O . VAL A 1 279 ? -27.756 10.061 17.985 1.00 91.75 279 VAL A O 1
ATOM 2272 N N . GLN A 1 280 ? -29.131 10.317 19.739 1.00 92.69 280 GLN A N 1
ATOM 2273 C CA . GLN A 1 280 ? -28.355 9.502 20.677 1.00 92.69 280 GLN A CA 1
ATOM 2274 C C . GLN A 1 280 ? -28.260 8.042 20.224 1.00 92.69 280 GLN A C 1
ATOM 2276 O O . GLN A 1 280 ? -27.184 7.456 20.300 1.00 92.69 280 GLN A O 1
ATOM 2281 N N . ILE A 1 281 ? -29.352 7.472 19.703 1.00 91.69 281 ILE A N 1
ATOM 2282 C CA . ILE A 1 281 ? -29.362 6.111 19.147 1.00 91.69 281 ILE A CA 1
ATOM 2283 C C . ILE A 1 281 ? -28.411 6.018 17.950 1.00 91.69 281 ILE A C 1
ATOM 2285 O O . ILE A 1 281 ? -27.551 5.145 17.927 1.00 91.69 281 ILE A O 1
ATOM 2289 N N . GLN A 1 282 ? -28.485 6.952 16.998 1.00 91.81 282 GLN A N 1
ATOM 2290 C CA . GLN A 1 282 ? -27.584 6.946 15.838 1.00 91.81 282 GLN A CA 1
ATOM 2291 C C . GLN A 1 282 ? -26.111 7.135 16.225 1.00 91.81 282 GLN A C 1
ATOM 2293 O O . GLN A 1 282 ? -25.227 6.515 15.626 1.00 91.81 282 GLN A O 1
ATOM 2298 N N . PHE A 1 283 ? -25.832 7.965 17.233 1.00 93.75 283 PHE A N 1
ATOM 2299 C CA . PHE A 1 283 ? -24.483 8.124 17.771 1.00 93.75 283 PHE A CA 1
ATOM 2300 C C . PHE A 1 283 ? -23.974 6.804 18.361 1.00 93.75 283 PHE A C 1
ATOM 2302 O O . PHE A 1 283 ? -22.873 6.359 18.032 1.00 93.75 283 PHE A O 1
ATOM 2309 N N . LEU A 1 284 ? -24.798 6.148 19.183 1.00 93.06 284 LEU A N 1
ATOM 2310 C CA . LEU A 1 284 ? -24.493 4.859 19.799 1.00 93.06 284 LEU A CA 1
ATOM 2311 C C . LEU A 1 284 ? -24.256 3.775 18.741 1.00 93.06 284 LEU A C 1
ATOM 2313 O O . LEU A 1 284 ? -23.247 3.079 18.797 1.00 93.06 284 LEU A O 1
ATOM 2317 N N . ASP A 1 285 ? -25.125 3.670 17.738 1.00 91.81 285 ASP A N 1
ATOM 2318 C CA . ASP A 1 285 ? -24.978 2.722 16.630 1.00 91.81 285 ASP A CA 1
ATOM 2319 C C . ASP A 1 285 ? -23.696 2.974 15.834 1.00 91.81 285 ASP A C 1
ATOM 2321 O O . ASP A 1 285 ? -23.042 2.036 15.375 1.00 91.81 285 ASP A O 1
ATOM 2325 N N . THR A 1 286 ? -23.278 4.237 15.726 1.00 90.81 286 THR A N 1
ATOM 2326 C CA . THR A 1 286 ? -21.993 4.582 15.117 1.00 90.81 286 THR A CA 1
ATOM 2327 C C . THR A 1 286 ? -20.833 4.072 15.972 1.00 90.81 286 THR A C 1
ATOM 2329 O O . THR A 1 286 ? -19.939 3.430 15.425 1.00 90.81 286 THR A O 1
ATOM 2332 N N . ILE A 1 287 ? -20.865 4.240 17.302 1.00 90.94 287 ILE A N 1
ATOM 2333 C CA . ILE A 1 287 ? -19.858 3.642 18.203 1.00 90.94 287 ILE A CA 1
ATOM 2334 C C . ILE A 1 287 ? -19.827 2.120 18.031 1.00 90.94 287 ILE A C 1
ATOM 2336 O O . ILE A 1 287 ? -18.762 1.539 17.813 1.00 90.94 287 ILE A O 1
ATOM 2340 N N . LYS A 1 288 ? -20.993 1.467 18.085 1.00 90.56 288 LYS A N 1
ATOM 2341 C CA . LYS A 1 288 ? -21.109 0.012 17.934 1.00 90.56 288 LYS A CA 1
ATOM 2342 C C . LYS A 1 288 ? -20.534 -0.462 16.602 1.00 90.56 288 LYS A C 1
ATOM 2344 O O . LYS A 1 288 ? -19.820 -1.462 16.557 1.00 90.56 288 LYS A O 1
ATOM 2349 N N . LYS A 1 289 ? -20.780 0.277 15.518 1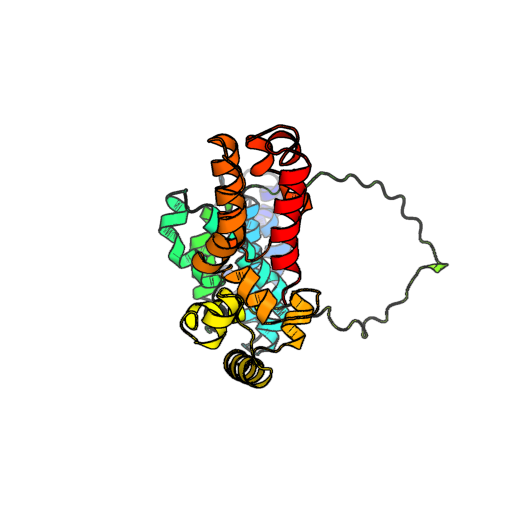.00 88.75 289 LYS A N 1
ATOM 2350 C CA . LYS A 1 289 ? -20.205 -0.001 14.197 1.00 88.75 289 LYS A CA 1
ATOM 2351 C C . LYS A 1 289 ? -18.679 0.112 14.197 1.00 88.75 289 LYS A C 1
ATOM 2353 O O . LYS A 1 289 ? -18.009 -0.740 13.618 1.00 88.75 289 LYS A O 1
ATOM 2358 N N . PHE A 1 290 ? -18.117 1.123 14.859 1.00 87.81 290 PHE A N 1
ATOM 2359 C CA . PHE A 1 290 ? -16.664 1.256 15.004 1.00 87.81 290 PHE A CA 1
ATOM 2360 C C . PHE A 1 290 ? -16.061 0.077 15.774 1.00 87.81 290 PHE A C 1
ATOM 2362 O O . PHE A 1 290 ? -15.091 -0.511 15.304 1.00 87.81 290 PHE A O 1
ATOM 2369 N N . LEU A 1 291 ? -16.664 -0.326 16.894 1.00 86.31 291 LEU A N 1
ATOM 2370 C CA . LEU A 1 291 ? -16.200 -1.465 17.696 1.00 86.31 291 LEU A CA 1
ATOM 2371 C C . LEU A 1 291 ? -16.308 -2.801 16.944 1.00 86.31 291 LEU A C 1
ATOM 2373 O O . LEU A 1 291 ? -15.404 -3.631 17.011 1.00 86.31 291 LEU A O 1
ATOM 2377 N N . THR A 1 292 ? -17.381 -3.002 16.182 1.00 86.56 292 THR A N 1
ATOM 2378 C CA . THR A 1 292 ? -17.578 -4.224 15.380 1.00 86.56 292 THR A CA 1
ATOM 2379 C C . THR A 1 292 ? -16.717 -4.282 14.119 1.00 86.56 292 THR A C 1
ATOM 2381 O O . THR A 1 292 ? -16.500 -5.368 13.596 1.00 86.56 292 THR A O 1
ATOM 2384 N N . THR A 1 293 ? -16.197 -3.147 13.641 1.00 80.62 293 THR A N 1
ATOM 2385 C CA . THR A 1 293 ? -15.327 -3.099 12.450 1.00 80.62 293 THR A CA 1
ATOM 2386 C C . THR A 1 293 ? -13.843 -3.088 12.818 1.00 80.62 293 THR A C 1
ATOM 2388 O O . THR A 1 293 ? -13.058 -3.796 12.200 1.00 80.62 293 THR A O 1
ATOM 2391 N N . ASN A 1 294 ? -13.465 -2.307 13.834 1.00 80.25 294 ASN A N 1
ATOM 2392 C CA . ASN A 1 294 ? -12.068 -2.012 14.173 1.00 80.25 294 ASN A CA 1
ATOM 2393 C C . ASN A 1 294 ? -11.645 -2.578 15.538 1.00 80.25 294 ASN A C 1
ATOM 2395 O O . ASN A 1 294 ? -10.503 -2.401 15.952 1.00 80.25 294 ASN A O 1
ATOM 2399 N N . GLY A 1 295 ? -12.572 -3.168 16.298 1.00 79.88 295 GLY A N 1
ATOM 2400 C CA . GLY A 1 295 ? -12.315 -3.811 17.593 1.00 79.88 295 GLY A CA 1
ATOM 2401 C C . GLY A 1 295 ? -12.110 -2.851 18.761 1.00 79.88 295 GLY A C 1
ATOM 2402 O O . GLY A 1 295 ? -12.445 -3.189 19.891 1.00 79.88 295 GLY A O 1
ATOM 2403 N N . ARG A 1 296 ? -11.592 -1.650 18.498 1.00 82.25 296 ARG A N 1
ATOM 2404 C CA . ARG A 1 296 ? -11.287 -0.619 19.492 1.00 82.25 296 ARG A CA 1
ATOM 2405 C C . ARG A 1 296 ? -11.655 0.766 18.977 1.00 82.25 296 ARG A C 1
ATOM 2407 O O . ARG A 1 296 ? -11.746 1.002 17.771 1.00 82.25 296 ARG A O 1
ATOM 2414 N N . ILE A 1 297 ? -11.849 1.691 19.907 1.00 83.69 297 ILE A N 1
ATOM 2415 C CA . ILE A 1 297 ? -12.038 3.108 19.608 1.00 83.69 297 ILE A CA 1
ATOM 2416 C C . ILE A 1 297 ? -11.296 3.934 20.652 1.00 83.69 297 ILE A C 1
ATOM 2418 O O . ILE A 1 297 ? -11.467 3.741 21.853 1.00 83.69 297 ILE A O 1
ATOM 2422 N N . GLU A 1 298 ? -10.439 4.838 20.191 1.00 84.25 298 GLU A N 1
ATOM 2423 C CA . GLU A 1 298 ? -9.756 5.769 21.081 1.00 84.25 298 GLU A CA 1
ATOM 2424 C C . GLU A 1 298 ? -10.770 6.807 21.596 1.00 84.25 298 GLU A C 1
ATOM 2426 O O . GLU A 1 298 ? -11.499 7.371 20.775 1.00 84.25 298 GLU A O 1
ATOM 2431 N N . PRO A 1 299 ? -10.840 7.094 22.910 1.00 84.19 299 PRO A N 1
ATOM 2432 C CA . PRO A 1 299 ? -11.816 8.035 23.471 1.00 84.19 299 PRO A CA 1
ATOM 2433 C C . PRO A 1 299 ? -11.835 9.407 22.777 1.00 84.19 299 PRO A C 1
ATOM 2435 O O . PRO A 1 299 ? -12.902 9.975 22.541 1.00 84.19 299 PRO A O 1
ATOM 2438 N N . SER A 1 300 ? -10.665 9.903 22.362 1.00 84.69 300 SER A N 1
ATOM 2439 C CA . SER A 1 300 ? -10.501 11.163 21.624 1.00 84.69 300 SER A CA 1
ATOM 2440 C C . SER A 1 300 ? -11.291 11.199 20.305 1.00 84.69 300 SER A C 1
ATOM 2442 O O . SER A 1 300 ? -11.796 12.253 19.916 1.00 84.69 300 SER A O 1
ATOM 2444 N N . LYS A 1 301 ? -11.493 10.047 19.647 1.00 85.19 301 LYS A N 1
ATOM 2445 C CA . LYS A 1 301 ? -12.232 9.945 18.378 1.00 85.19 301 LYS A CA 1
ATOM 2446 C C . LYS A 1 301 ? -13.706 10.301 18.501 1.00 85.19 301 LYS A C 1
ATOM 2448 O O . LYS A 1 301 ? -14.299 10.668 17.492 1.00 85.19 301 LYS A O 1
ATOM 2453 N N . LEU A 1 302 ? -14.294 10.249 19.697 1.00 87.12 302 LEU A N 1
ATOM 2454 C CA . LEU A 1 302 ? -15.697 10.623 19.919 1.00 87.12 302 LEU A CA 1
ATOM 2455 C C . LEU A 1 302 ? -15.959 12.132 19.731 1.00 87.12 302 LEU A C 1
ATOM 2457 O O . LEU A 1 302 ? -17.116 12.553 19.666 1.00 87.12 302 LEU A O 1
ATOM 2461 N N . TYR A 1 303 ? -14.898 12.933 19.582 1.00 85.94 303 TYR A N 1
ATOM 2462 C CA . TYR A 1 303 ? -14.947 14.362 19.250 1.00 85.94 303 TYR A CA 1
ATOM 2463 C C . TYR A 1 303 ? -14.636 14.666 17.773 1.00 85.94 303 TYR A C 1
ATOM 2465 O O . TYR A 1 303 ? -14.813 15.801 17.320 1.00 85.94 303 TYR A O 1
ATOM 2473 N N . ASP A 1 304 ? -14.216 13.658 17.006 1.00 84.94 304 ASP A N 1
ATOM 2474 C CA . ASP A 1 304 ? -13.880 13.762 15.587 1.00 84.94 304 ASP A CA 1
ATOM 2475 C C . ASP A 1 304 ? -15.052 13.335 14.683 1.00 84.94 304 ASP A C 1
ATOM 2477 O O . ASP A 1 304 ? -16.088 12.835 15.123 1.00 84.94 304 ASP A O 1
ATOM 2481 N N . SER A 1 305 ? -14.906 13.524 13.368 1.00 81.50 305 SER A N 1
ATOM 2482 C CA . SER A 1 305 ? -15.817 12.915 12.387 1.00 81.50 305 SER A CA 1
ATOM 2483 C C . SER A 1 305 ? -15.708 11.378 12.444 1.00 81.50 305 SER A C 1
ATOM 2485 O O . SER A 1 305 ? -14.586 10.868 12.485 1.00 81.50 305 SER A O 1
ATOM 2487 N N . PRO A 1 306 ? -16.823 10.617 12.410 1.00 84.50 306 PRO A N 1
ATOM 2488 C CA . PRO A 1 306 ? -18.193 11.038 12.083 1.00 84.50 306 PRO A CA 1
ATOM 2489 C C . PRO A 1 306 ? -19.043 11.519 13.270 1.00 84.50 306 PRO A C 1
ATOM 2491 O O . PRO A 1 306 ? -20.151 12.003 13.053 1.00 84.50 306 PRO A O 1
ATOM 2494 N N . PHE A 1 307 ? -18.553 11.423 14.506 1.00 86.44 307 PHE A N 1
ATOM 2495 C CA . PHE A 1 307 ? -19.309 11.763 15.718 1.00 86.44 307 PHE A CA 1
ATOM 2496 C C . PHE A 1 307 ? -19.641 13.257 15.819 1.00 86.44 307 PHE A C 1
ATOM 2498 O O . PHE A 1 307 ? -20.746 13.640 16.205 1.00 86.44 307 PHE A O 1
ATOM 2505 N N . LYS A 1 308 ? -18.725 14.110 15.355 1.00 85.50 308 LYS A N 1
ATOM 2506 C CA . LYS A 1 308 ? -18.919 15.564 15.262 1.00 85.50 308 LYS A CA 1
ATOM 2507 C C . LYS A 1 308 ? -20.064 15.987 14.328 1.00 85.50 308 LYS A C 1
ATOM 2509 O O . LYS A 1 308 ? -20.550 17.111 14.427 1.00 85.50 308 LYS A O 1
ATOM 2514 N N . ASN A 1 309 ? -20.526 15.102 13.441 1.00 86.50 309 ASN A N 1
ATOM 2515 C CA . ASN A 1 309 ? -21.658 15.394 12.558 1.00 86.50 309 ASN A CA 1
ATOM 2516 C C . ASN A 1 309 ? -23.000 15.389 13.307 1.00 86.50 309 ASN A C 1
ATOM 2518 O O . ASN A 1 309 ? -23.953 16.001 12.834 1.00 86.50 309 ASN A O 1
ATOM 2522 N N . PHE A 1 310 ? -23.080 14.721 14.464 1.00 86.81 310 PHE A N 1
ATOM 2523 C CA . PHE A 1 310 ? -24.285 14.706 15.297 1.00 86.81 310 PHE A CA 1
ATOM 2524 C C . PHE A 1 310 ? -24.392 15.956 16.178 1.00 86.81 310 PHE A C 1
ATOM 2526 O O . PHE A 1 310 ? -25.490 16.470 16.381 1.00 86.81 310 PHE A O 1
ATOM 2533 N N . HIS A 1 311 ? -23.261 16.464 16.679 1.00 88.19 311 HIS A N 1
ATOM 2534 C CA . HIS A 1 311 ? -23.189 17.733 17.401 1.00 88.19 311 HIS A CA 1
ATOM 2535 C C . HIS A 1 311 ? -21.774 18.328 17.337 1.00 88.19 311 HIS A C 1
ATOM 2537 O O . HIS A 1 311 ? -20.783 17.603 17.403 1.00 88.19 311 HIS A O 1
ATOM 2543 N N . GLY A 1 312 ? -21.657 19.662 17.296 1.00 81.19 312 GLY A N 1
ATOM 2544 C CA . GLY A 1 312 ? -20.367 20.362 17.163 1.00 81.19 312 GLY A CA 1
ATOM 2545 C C . GLY A 1 312 ? -19.379 20.156 18.323 1.00 81.19 312 GLY A C 1
ATOM 2546 O O . GLY A 1 312 ? -18.184 20.385 18.146 1.00 81.19 312 GLY A O 1
ATOM 2547 N N . MET A 1 313 ? -19.875 19.687 19.473 1.00 83.00 313 MET A N 1
ATOM 2548 C CA . MET A 1 313 ? -19.092 19.310 20.664 1.00 83.00 313 MET A CA 1
ATOM 2549 C C . MET A 1 313 ? -18.889 17.786 20.792 1.00 83.00 313 MET A C 1
ATOM 2551 O O . MET A 1 313 ? -18.445 17.317 21.832 1.00 83.00 313 MET A O 1
ATOM 2555 N N . GLY A 1 314 ? -19.226 16.999 19.763 1.00 88.81 314 GLY A N 1
ATOM 2556 C CA . GLY A 1 314 ? -19.121 15.538 19.808 1.00 88.81 314 GLY A CA 1
ATOM 2557 C C . GLY A 1 314 ? -20.052 14.923 20.854 1.00 88.81 314 GLY A C 1
ATOM 2558 O O . GLY A 1 314 ? -21.215 15.320 20.961 1.00 88.81 314 GLY A O 1
ATOM 2559 N N . ILE A 1 315 ? -19.532 13.963 21.624 1.00 89.19 315 ILE A N 1
ATOM 2560 C CA . ILE A 1 315 ? -20.287 13.224 22.647 1.00 89.19 315 ILE A CA 1
ATOM 2561 C C . ILE A 1 315 ? -20.926 14.133 23.709 1.00 89.19 315 ILE A C 1
ATOM 2563 O O . ILE A 1 315 ? -22.111 13.964 23.995 1.00 89.19 315 ILE A O 1
ATOM 2567 N N . ASP A 1 316 ? -20.211 15.151 24.195 1.00 89.62 316 ASP A N 1
ATOM 2568 C CA . ASP A 1 316 ? -20.684 16.061 25.257 1.00 89.62 316 ASP A CA 1
ATOM 2569 C C . ASP A 1 316 ? -21.830 16.974 24.803 1.00 89.62 316 ASP A C 1
ATOM 2571 O O . ASP A 1 316 ? -22.519 17.601 25.604 1.00 89.62 316 ASP A O 1
ATOM 2575 N N . GLY A 1 317 ? -22.043 17.068 23.490 1.00 86.88 317 GLY A N 1
ATOM 2576 C CA . GLY A 1 317 ? -23.187 17.764 22.917 1.00 86.88 317 GLY A CA 1
ATOM 2577 C C . GLY A 1 317 ? -24.425 16.892 22.724 1.00 86.88 317 GLY A C 1
ATOM 2578 O O . GLY A 1 317 ? -25.530 17.416 22.604 1.00 86.88 317 GLY A O 1
ATOM 2579 N N . VAL A 1 318 ? -24.246 15.572 22.656 1.00 90.12 318 VAL A N 1
ATOM 2580 C CA . VAL A 1 318 ? -25.318 14.603 22.376 1.00 90.12 318 VAL A CA 1
ATOM 2581 C C . VAL A 1 318 ? -25.812 13.935 23.660 1.00 90.12 318 VAL A C 1
ATOM 2583 O O . VAL A 1 318 ? -26.993 13.597 23.773 1.00 90.12 318 VAL A O 1
ATOM 2586 N N . PHE A 1 319 ? -24.931 13.760 24.642 1.00 93.31 319 PHE A N 1
ATOM 2587 C CA . PHE A 1 319 ? -25.203 13.081 25.904 1.00 93.31 319 PHE A CA 1
ATOM 2588 C C . PHE A 1 319 ? -24.986 14.016 27.093 1.00 93.31 319 PHE A C 1
ATOM 2590 O O . PHE A 1 319 ? -24.212 14.964 27.031 1.00 93.31 319 PHE A O 1
ATOM 2597 N N . THR A 1 320 ? -25.682 13.743 28.198 1.00 91.81 320 THR A N 1
ATOM 2598 C CA . THR A 1 320 ? -25.372 14.392 29.482 1.00 91.81 320 THR A CA 1
ATOM 2599 C C . THR A 1 320 ? -24.029 13.893 30.017 1.00 91.81 320 THR A C 1
ATOM 2601 O O . THR A 1 320 ? -23.634 12.778 29.696 1.00 91.81 320 THR A O 1
ATOM 2604 N N . GLU A 1 321 ? -23.373 14.657 30.891 1.00 90.19 321 GLU A N 1
ATOM 2605 C CA . GLU A 1 321 ? -22.086 14.286 31.512 1.00 90.19 321 GLU A CA 1
ATOM 2606 C C . GLU A 1 321 ? -22.099 12.848 32.071 1.00 90.19 321 GLU A C 1
ATOM 2608 O O . GLU A 1 321 ? -21.295 12.011 31.677 1.00 90.19 321 GLU A O 1
ATOM 2613 N N . LYS A 1 322 ? -23.131 12.490 32.848 1.00 90.62 322 LYS A N 1
ATOM 2614 C CA . LYS A 1 322 ? -23.292 11.127 33.392 1.00 90.62 322 LYS A CA 1
ATOM 2615 C C . LYS A 1 322 ? -23.429 10.042 32.320 1.00 90.62 322 LYS A C 1
ATOM 2617 O O . LYS A 1 322 ? -23.025 8.903 32.539 1.00 90.62 322 LYS A O 1
ATOM 2622 N N . GLN A 1 323 ? -24.075 10.358 31.199 1.00 90.94 323 GLN A N 1
ATOM 2623 C CA . GLN A 1 323 ? -24.237 9.420 30.089 1.00 90.94 323 GLN A CA 1
ATOM 2624 C C . GLN A 1 323 ? -22.940 9.283 29.291 1.00 90.94 323 GLN A C 1
ATOM 2626 O O . GLN A 1 323 ? -22.587 8.167 28.919 1.00 90.94 323 GLN A O 1
ATOM 2631 N N . ALA A 1 324 ? -22.235 10.392 29.059 1.00 91.31 324 ALA A N 1
ATOM 2632 C CA . ALA A 1 324 ? -20.931 10.397 28.413 1.00 91.31 324 ALA A CA 1
ATOM 2633 C C . ALA A 1 324 ? -19.928 9.565 29.226 1.00 91.31 324 ALA A C 1
ATOM 2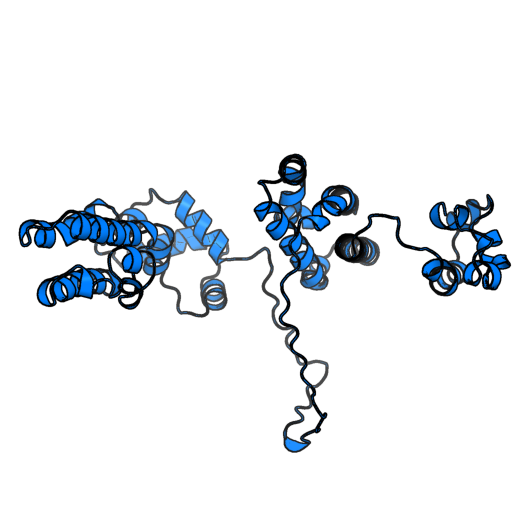635 O O . ALA A 1 324 ? -19.316 8.660 28.665 1.00 91.31 324 ALA A O 1
ATOM 2636 N N . ASP A 1 325 ? -19.866 9.753 30.549 1.00 90.38 325 ASP A N 1
ATOM 2637 C CA . ASP A 1 325 ? -19.022 8.959 31.454 1.00 90.38 325 ASP A CA 1
ATOM 2638 C C . ASP A 1 325 ? -19.319 7.456 31.365 1.00 90.38 325 ASP A C 1
ATOM 2640 O O . ASP A 1 325 ? -18.412 6.624 31.308 1.00 90.38 325 ASP A O 1
ATOM 2644 N N . ALA A 1 326 ? -20.602 7.084 31.326 1.00 91.44 326 ALA A N 1
ATOM 2645 C CA . ALA A 1 326 ? -21.002 5.687 31.196 1.00 91.44 326 ALA A CA 1
ATOM 2646 C C . ALA A 1 326 ? -20.581 5.091 29.842 1.00 91.44 326 ALA A C 1
ATOM 2648 O O . ALA A 1 326 ? -20.144 3.941 29.791 1.00 91.44 326 ALA A O 1
ATOM 2649 N N . ILE A 1 327 ? -20.675 5.864 28.755 1.00 91.12 327 ILE A N 1
ATOM 2650 C CA . ILE A 1 327 ? -20.218 5.446 27.423 1.00 91.12 327 ILE A CA 1
ATOM 2651 C C . ILE A 1 327 ? -18.694 5.311 27.395 1.00 91.12 327 ILE A C 1
ATOM 2653 O O . ILE A 1 327 ? -18.194 4.296 26.907 1.00 91.12 327 ILE A O 1
ATOM 2657 N N . PHE A 1 328 ? -17.959 6.286 27.937 1.00 90.94 328 PHE A N 1
ATOM 2658 C CA . PHE A 1 328 ? -16.500 6.229 28.027 1.00 90.94 328 PHE A CA 1
ATOM 2659 C C . PHE A 1 328 ? -16.044 5.004 28.802 1.00 90.94 328 PHE A C 1
ATOM 2661 O O . PHE A 1 328 ? -15.178 4.284 28.319 1.00 90.94 328 PHE A O 1
ATOM 2668 N N . LYS A 1 329 ? -16.692 4.694 29.927 1.00 90.19 329 LYS A N 1
ATOM 2669 C CA . LYS A 1 329 ? -16.384 3.491 30.700 1.00 90.19 329 LYS A CA 1
ATOM 2670 C C . LYS A 1 329 ? -16.567 2.207 29.887 1.00 90.19 329 LYS A C 1
ATOM 2672 O O . LYS A 1 329 ? -15.690 1.356 29.900 1.00 90.19 329 LYS A O 1
ATOM 2677 N N . ILE A 1 330 ? -17.665 2.079 29.136 1.00 88.62 330 ILE A N 1
ATOM 2678 C CA . ILE A 1 330 ? -17.894 0.908 28.269 1.00 88.62 330 ILE A CA 1
ATOM 2679 C C . ILE A 1 330 ? -16.798 0.802 27.197 1.00 88.62 330 ILE A C 1
ATOM 2681 O O . ILE A 1 330 ? -16.301 -0.287 26.916 1.00 88.62 330 ILE A O 1
ATOM 2685 N N . VAL A 1 331 ? -16.413 1.928 26.593 1.00 87.62 331 VAL A N 1
ATOM 2686 C CA . VAL A 1 331 ? -15.343 1.986 25.586 1.00 87.62 331 VAL A CA 1
ATOM 2687 C C . VAL A 1 331 ? -13.980 1.627 26.188 1.00 87.62 331 VAL A C 1
ATOM 2689 O O . VAL A 1 331 ? -13.225 0.864 25.585 1.00 87.62 331 VAL A O 1
ATOM 2692 N N . GLU A 1 332 ? -13.661 2.145 27.371 1.00 87.00 332 GLU A N 1
ATOM 2693 C CA . GLU A 1 332 ? -12.427 1.836 28.091 1.00 87.00 332 GLU A CA 1
ATOM 2694 C C . GLU A 1 332 ? -12.360 0.369 28.499 1.00 87.00 332 GLU A C 1
ATOM 2696 O O . GLU A 1 332 ? -11.320 -0.252 28.294 1.00 87.00 332 GLU A O 1
ATOM 2701 N N . ASP A 1 333 ? -13.467 -0.207 28.973 1.00 86.06 333 ASP A N 1
ATOM 2702 C CA . ASP A 1 333 ? -13.556 -1.630 29.300 1.00 86.06 333 ASP A CA 1
ATOM 2703 C C . ASP A 1 333 ? -13.206 -2.485 28.067 1.00 86.06 333 ASP A C 1
ATOM 2705 O O . ASP A 1 333 ? -12.431 -3.433 28.172 1.00 86.06 333 ASP A O 1
ATOM 2709 N N . PHE A 1 334 ? -13.678 -2.123 26.867 1.00 83.19 334 PHE A N 1
ATOM 2710 C CA . PHE A 1 334 ? -13.285 -2.810 25.627 1.00 83.19 334 PHE A CA 1
ATOM 2711 C C . PHE A 1 334 ? -11.816 -2.608 25.246 1.00 83.19 334 PHE A C 1
ATOM 2713 O O . PHE A 1 334 ? -11.192 -3.504 24.672 1.00 83.19 334 PHE A O 1
ATOM 2720 N N . ASN A 1 335 ? -11.249 -1.444 25.553 1.00 78.25 335 ASN A N 1
ATOM 2721 C CA . ASN A 1 335 ? -9.851 -1.166 25.260 1.00 78.25 335 ASN A CA 1
ATOM 2722 C C . ASN A 1 335 ? -8.906 -1.904 26.227 1.00 78.25 335 ASN A C 1
ATOM 2724 O 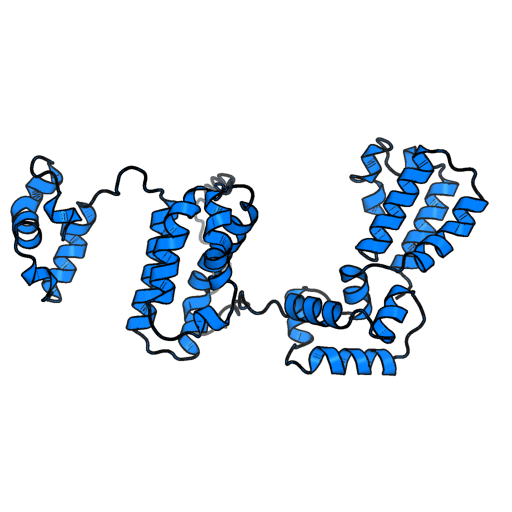O . ASN A 1 335 ? -7.870 -2.393 25.770 1.00 78.25 335 ASN A O 1
ATOM 2728 N N . GLN A 1 336 ? -9.281 -2.023 27.508 1.00 69.81 336 GLN A N 1
ATOM 2729 C CA . GLN A 1 336 ? -8.493 -2.624 28.593 1.00 69.81 336 GLN A CA 1
ATOM 2730 C C . GLN A 1 336 ? -8.694 -4.133 28.778 1.00 69.81 336 GLN A C 1
ATOM 2732 O O . GLN A 1 336 ? -7.841 -4.768 29.389 1.00 69.81 336 GLN A O 1
ATOM 2737 N N . ALA A 1 337 ? -9.790 -4.724 28.289 1.00 57.50 337 ALA A N 1
ATOM 2738 C CA . ALA A 1 337 ? -10.118 -6.134 28.535 1.00 57.50 337 ALA A CA 1
ATOM 2739 C C . ALA A 1 337 ? -9.166 -7.173 27.900 1.00 57.50 337 ALA A C 1
ATOM 2741 O O . ALA A 1 337 ? -9.488 -8.357 27.965 1.00 57.50 337 ALA A O 1
ATOM 2742 N N . ASN A 1 338 ? -8.018 -6.774 27.334 1.00 45.78 338 ASN A N 1
ATOM 2743 C CA . ASN A 1 338 ? -6.973 -7.693 26.861 1.00 45.78 338 ASN A CA 1
ATOM 2744 C C . ASN A 1 338 ? -5.576 -7.200 27.233 1.00 45.78 338 ASN A C 1
ATOM 2746 O O . ASN A 1 338 ? -5.200 -6.117 26.715 1.00 45.78 338 ASN A O 1
#

pLDDT: mean 79.44, std 12.87, range [34.38, 93.75]

Radius of gyration: 29.75 Å; chains: 1; bounding box: 68×52×79 Å